Protein AF-A0A7X7Z8X5-F1 (afdb_monomer)

Structure (mmCIF, N/CA/C/O backbone):
data_AF-A0A7X7Z8X5-F1
#
_entry.id   AF-A0A7X7Z8X5-F1
#
loop_
_atom_site.group_PDB
_atom_site.id
_atom_site.type_symbol
_atom_site.label_atom_id
_atom_site.label_alt_id
_atom_site.label_comp_id
_atom_site.label_asym_id
_atom_site.label_entity_id
_atom_site.label_seq_id
_atom_site.pdbx_PDB_ins_code
_atom_site.Cartn_x
_atom_site.Cartn_y
_atom_site.Cartn_z
_atom_site.occupancy
_atom_site.B_iso_or_equiv
_atom_site.auth_seq_id
_atom_site.auth_comp_id
_atom_site.auth_asym_id
_atom_site.auth_atom_id
_atom_site.pdbx_PDB_model_num
ATOM 1 N N . MET A 1 1 ? -14.821 25.516 8.401 1.00 88.00 1 MET A N 1
ATOM 2 C CA . MET A 1 1 ? -15.281 24.640 7.297 1.00 88.00 1 MET A CA 1
ATOM 3 C C . MET A 1 1 ? -14.152 24.032 6.485 1.00 88.00 1 MET A C 1
ATOM 5 O O . MET A 1 1 ? -14.169 22.820 6.361 1.00 88.00 1 MET A O 1
ATOM 9 N N . LYS A 1 2 ? -13.159 24.797 6.000 1.00 90.56 2 LYS A N 1
ATOM 10 C CA . LYS A 1 2 ? -11.990 24.248 5.275 1.00 90.56 2 LYS A CA 1
ATOM 11 C C . LYS A 1 2 ? -11.358 23.026 5.961 1.00 90.56 2 LYS A C 1
ATOM 13 O O . LYS A 1 2 ? -11.246 21.984 5.333 1.00 90.56 2 LYS A O 1
ATOM 18 N N . GLU A 1 3 ? -11.022 23.127 7.247 1.00 90.56 3 GLU A N 1
ATOM 19 C CA . GLU A 1 3 ? -10.438 22.011 8.014 1.00 90.56 3 GLU A CA 1
ATOM 20 C C . GLU A 1 3 ? -11.372 20.800 8.107 1.00 90.56 3 GLU A C 1
ATOM 22 O O . GLU A 1 3 ? -10.944 19.680 7.871 1.00 90.56 3 GLU A O 1
ATOM 27 N N . LYS A 1 4 ? -12.672 21.012 8.352 1.00 90.06 4 LYS A N 1
ATOM 28 C CA . LYS A 1 4 ? -13.653 19.915 8.381 1.00 90.06 4 LYS A CA 1
ATOM 29 C C . LYS A 1 4 ? -13.766 19.204 7.027 1.00 90.06 4 LYS A C 1
ATOM 31 O O . LYS A 1 4 ? -13.842 17.981 6.981 1.00 90.06 4 LYS A O 1
ATOM 36 N N . ILE A 1 5 ? -13.751 19.957 5.926 1.00 89.19 5 ILE A N 1
ATOM 37 C CA . ILE A 1 5 ? -13.763 19.403 4.563 1.00 89.19 5 ILE A CA 1
ATOM 38 C C . ILE A 1 5 ? -12.469 18.632 4.295 1.00 89.19 5 ILE A C 1
ATOM 40 O O . ILE A 1 5 ? -12.515 17.540 3.740 1.00 89.19 5 ILE A O 1
ATOM 44 N N . PHE A 1 6 ? -11.324 19.167 4.721 1.00 92.25 6 PHE A N 1
ATOM 45 C CA . PHE A 1 6 ? -10.032 18.501 4.592 1.00 92.25 6 PHE A CA 1
ATOM 46 C C . PHE A 1 6 ? -9.987 17.169 5.349 1.00 92.25 6 PHE A C 1
ATOM 48 O O . PHE A 1 6 ? -9.604 16.160 4.766 1.00 92.25 6 PHE A O 1
ATOM 55 N N . GLU A 1 7 ? -10.450 17.139 6.600 1.00 91.00 7 GLU A N 1
ATOM 56 C CA . GLU A 1 7 ? -10.558 15.909 7.394 1.00 91.00 7 GLU A CA 1
ATOM 57 C C . GLU A 1 7 ? -11.531 14.905 6.760 1.00 91.00 7 GLU A C 1
ATOM 59 O O . GLU A 1 7 ? -11.244 13.712 6.700 1.00 91.00 7 GLU A O 1
ATOM 64 N N . THR A 1 8 ? -12.643 15.383 6.192 1.00 89.81 8 THR A N 1
ATOM 65 C CA . THR A 1 8 ? -13.606 14.530 5.473 1.00 89.81 8 THR A CA 1
ATOM 66 C C . THR A 1 8 ? -12.979 13.913 4.217 1.00 89.81 8 THR A C 1
ATOM 68 O O . THR A 1 8 ? -13.114 12.715 3.975 1.00 89.81 8 THR A O 1
ATOM 71 N N . LEU A 1 9 ? -12.228 14.700 3.440 1.00 89.38 9 LEU A N 1
ATOM 72 C CA . LEU A 1 9 ? -11.488 14.232 2.264 1.00 89.38 9 LEU A CA 1
ATOM 73 C C . LEU A 1 9 ? -10.345 13.272 2.637 1.00 89.38 9 LEU A C 1
ATOM 75 O O . LEU A 1 9 ? -10.099 12.307 1.916 1.00 89.38 9 LEU A O 1
ATOM 79 N N . LYS A 1 10 ? -9.663 13.505 3.767 1.00 88.75 10 LYS A N 1
ATOM 80 C CA . LYS A 1 10 ? -8.649 12.591 4.315 1.00 88.75 10 LYS A CA 1
ATOM 81 C C . LYS A 1 10 ? -9.259 11.272 4.769 1.00 88.75 10 LYS A C 1
ATOM 83 O O . LYS A 1 10 ? -8.700 10.225 4.462 1.00 88.75 10 LYS A O 1
ATOM 88 N N . GLY A 1 11 ? -10.395 11.315 5.460 1.00 86.88 11 GLY A N 1
ATOM 89 C CA . GLY A 1 11 ? -11.119 10.124 5.904 1.00 86.88 11 GLY A CA 1
ATOM 90 C C . GLY A 1 11 ? -11.674 9.298 4.743 1.00 86.88 11 GLY A C 1
ATOM 91 O O . GLY A 1 11 ? -11.708 8.075 4.823 1.00 86.88 11 GLY A O 1
ATOM 92 N N . ALA A 1 12 ? -12.045 9.953 3.639 1.00 85.19 12 ALA A N 1
ATOM 93 C CA . ALA A 1 12 ? -12.469 9.292 2.406 1.00 85.19 12 ALA A CA 1
ATOM 94 C C . ALA A 1 12 ? -11.299 8.722 1.577 1.00 85.19 12 ALA A C 1
ATOM 96 O O . ALA A 1 12 ? -11.529 7.967 0.632 1.00 85.19 12 ALA A O 1
ATOM 97 N N . ARG A 1 13 ? -10.044 9.069 1.902 1.00 82.62 13 ARG A N 1
ATOM 98 C CA . ARG A 1 13 ? -8.862 8.592 1.182 1.00 82.62 13 ARG A CA 1
ATOM 99 C C . ARG A 1 13 ? -8.498 7.171 1.614 1.00 82.62 13 ARG A C 1
ATOM 101 O O . ARG A 1 13 ? -8.138 6.929 2.762 1.00 82.62 13 ARG A O 1
ATOM 108 N N . GLU A 1 14 ? -8.479 6.246 0.659 1.00 78.38 14 GLU A N 1
ATOM 109 C CA . GLU A 1 14 ? -7.958 4.895 0.884 1.00 78.38 14 GLU A CA 1
ATOM 110 C C . GLU A 1 14 ? -6.449 4.904 1.193 1.00 78.38 14 GLU A C 1
ATOM 112 O O . GLU A 1 14 ? -5.701 5.734 0.670 1.00 78.38 14 GLU A O 1
ATOM 117 N N . GLN A 1 15 ? -5.976 3.951 2.006 1.00 73.50 15 GLN A N 1
ATOM 118 C CA . GLN A 1 15 ? -4.578 3.888 2.472 1.00 73.50 15 GLN A CA 1
ATOM 119 C C . GLN A 1 15 ? -3.537 3.821 1.337 1.00 73.50 15 GLN A C 1
ATOM 121 O O . GLN A 1 15 ? -2.410 4.266 1.527 1.00 73.50 15 GLN A O 1
ATOM 126 N N . ASN A 1 16 ? -3.926 3.332 0.153 1.00 66.38 16 ASN A N 1
ATOM 127 C CA . ASN A 1 16 ? -3.061 3.205 -1.028 1.00 66.38 16 ASN A CA 1
ATOM 128 C C . ASN A 1 16 ? -3.327 4.276 -2.102 1.00 66.38 16 ASN A C 1
ATOM 130 O O . ASN A 1 16 ? -2.937 4.122 -3.259 1.00 66.38 16 ASN A O 1
ATOM 134 N N . SER A 1 17 ? -4.028 5.354 -1.750 1.00 74.44 17 SER A N 1
ATOM 135 C CA . SER A 1 17 ? -4.339 6.431 -2.684 1.00 74.44 17 SER A CA 1
ATOM 136 C C . SER A 1 17 ? -3.096 7.221 -3.090 1.00 74.44 17 SER A C 1
ATOM 138 O O . SER A 1 17 ? -2.325 7.661 -2.241 1.00 74.44 17 SER A O 1
ATOM 140 N N . GLN A 1 18 ? -2.961 7.504 -4.386 1.00 75.38 18 GLN A N 1
ATOM 141 C CA . GLN A 1 18 ? -1.919 8.395 -4.912 1.00 75.38 18 GLN A CA 1
ATOM 142 C C . GLN A 1 18 ? -2.248 9.892 -4.754 1.00 75.38 18 GLN A C 1
ATOM 144 O O . GLN A 1 18 ? -1.491 10.757 -5.195 1.00 75.38 18 GLN A O 1
ATOM 149 N N . VAL A 1 19 ? -3.380 10.225 -4.124 1.00 82.31 19 VAL A N 1
ATOM 150 C CA . VAL A 1 19 ? -3.791 11.612 -3.881 1.00 82.31 19 VAL A CA 1
ATOM 151 C C . VAL A 1 19 ? -3.049 12.178 -2.666 1.00 82.31 19 VAL A C 1
ATOM 153 O O . VAL A 1 19 ? -3.242 11.738 -1.528 1.00 82.31 19 VAL A O 1
ATOM 156 N N . SER A 1 20 ? -2.213 13.189 -2.911 1.00 85.12 20 SER A N 1
ATOM 157 C CA . SER A 1 20 ? -1.398 13.840 -1.879 1.00 85.12 20 SER A CA 1
ATOM 158 C C . SER A 1 20 ? -2.217 14.733 -0.938 1.00 85.12 20 SER A C 1
ATOM 160 O O . SER A 1 20 ? -3.218 15.323 -1.347 1.00 85.12 20 SER A O 1
ATOM 162 N N . ASP A 1 21 ? -1.740 14.915 0.299 1.00 84.81 21 ASP A N 1
ATOM 163 C CA . ASP A 1 21 ? -2.335 15.845 1.276 1.00 84.81 21 ASP A CA 1
ATOM 164 C C . ASP A 1 21 ? -2.432 17.278 0.722 1.00 84.81 21 ASP A C 1
ATOM 166 O O . ASP A 1 21 ? -3.431 17.958 0.932 1.00 84.81 21 ASP A O 1
ATOM 170 N N . ARG A 1 22 ? -1.447 17.712 -0.073 1.00 86.19 22 ARG A N 1
ATOM 171 C CA . ARG A 1 22 ? -1.444 19.036 -0.716 1.00 86.19 22 ARG A CA 1
ATOM 172 C C . ARG A 1 22 ? -2.582 19.197 -1.728 1.00 86.19 22 ARG A C 1
ATOM 174 O O . ARG A 1 22 ? -3.174 20.269 -1.840 1.00 86.19 22 ARG A O 1
ATOM 181 N N . THR A 1 23 ? -2.897 18.137 -2.469 1.00 84.06 23 THR A N 1
ATOM 182 C CA . THR A 1 23 ? -4.030 18.120 -3.405 1.00 84.06 23 THR A CA 1
ATOM 183 C C . THR A 1 23 ? -5.354 18.212 -2.645 1.00 84.06 23 THR A C 1
ATOM 185 O O . THR A 1 23 ? -6.241 18.964 -3.048 1.00 84.06 23 THR A O 1
ATOM 188 N N . LEU A 1 24 ? -5.468 17.507 -1.514 1.00 87.44 24 LEU A N 1
ATOM 189 C CA . LEU A 1 24 ? -6.642 17.567 -0.639 1.00 87.44 24 LEU A CA 1
ATOM 190 C C . LEU A 1 24 ? -6.820 18.944 0.008 1.00 87.44 24 LEU A C 1
ATOM 192 O O . LEU A 1 24 ? -7.945 19.425 0.094 1.00 87.44 24 LEU A O 1
ATOM 196 N N . GLU A 1 25 ? -5.735 19.603 0.417 1.00 86.81 25 GLU A N 1
ATOM 197 C CA . GLU A 1 25 ? -5.771 20.976 0.939 1.00 86.81 25 GLU A CA 1
ATOM 198 C C . GLU A 1 25 ? -6.307 21.968 -0.097 1.00 86.81 25 GLU A C 1
ATOM 200 O O . GLU A 1 25 ? -7.160 22.797 0.227 1.00 86.81 25 GLU A O 1
ATOM 205 N N . GLY A 1 26 ? -5.850 21.856 -1.349 1.00 85.81 26 GLY A N 1
ATOM 206 C CA . GLY A 1 26 ? -6.339 22.688 -2.450 1.00 85.81 26 GLY A CA 1
ATOM 207 C C . GLY A 1 26 ? -7.830 22.481 -2.725 1.00 85.81 26 GLY A C 1
ATOM 208 O O . GLY A 1 26 ? -8.567 23.450 -2.915 1.00 85.81 26 GLY A O 1
ATOM 209 N N . LEU A 1 27 ? -8.298 21.231 -2.675 1.00 87.00 27 LEU A N 1
ATOM 210 C CA . LEU A 1 27 ? -9.719 20.899 -2.819 1.00 87.00 27 LEU A CA 1
ATOM 211 C C . LEU A 1 27 ? -10.539 21.408 -1.639 1.00 87.00 27 LEU A C 1
ATOM 213 O O . LEU A 1 27 ? -11.580 22.023 -1.843 1.00 87.00 27 LEU A O 1
ATOM 217 N N . ALA A 1 28 ? -10.063 21.209 -0.412 1.00 88.88 28 ALA A N 1
ATOM 218 C CA . ALA A 1 28 ? -10.724 21.713 0.783 1.00 88.88 28 ALA A CA 1
ATOM 219 C C . ALA A 1 28 ? -10.865 23.238 0.747 1.00 88.88 28 ALA A C 1
ATOM 221 O O . ALA A 1 28 ? -11.894 23.773 1.153 1.00 88.88 28 ALA A O 1
ATOM 222 N N . GLU A 1 29 ? -9.874 23.953 0.214 1.00 90.62 29 GLU A N 1
ATOM 223 C CA . GLU A 1 29 ? -9.951 25.399 0.028 1.00 90.62 29 GLU A CA 1
ATOM 224 C C . GLU A 1 29 ? -10.991 25.808 -1.022 1.00 90.62 29 GLU A C 1
ATOM 226 O O . GLU A 1 29 ? -11.783 26.721 -0.777 1.00 90.62 29 GLU A O 1
ATOM 231 N N . GLN A 1 30 ? -11.054 25.110 -2.157 1.00 88.38 30 GLN A N 1
ATOM 232 C CA . GLN A 1 30 ? -12.077 25.354 -3.178 1.00 88.38 30 GLN A CA 1
ATOM 233 C C . GLN A 1 30 ? -13.487 25.046 -2.665 1.00 88.38 30 GLN A C 1
ATOM 235 O O . GLN A 1 30 ? -14.380 25.888 -2.769 1.00 88.38 30 GLN A O 1
ATOM 240 N N . TYR A 1 31 ? -13.678 23.884 -2.044 1.00 88.19 31 TYR A N 1
ATOM 241 C CA . TYR A 1 31 ? -14.969 23.467 -1.509 1.00 88.19 31 TYR A CA 1
ATOM 242 C C . TYR A 1 31 ? -15.387 24.276 -0.287 1.00 88.19 31 TYR A C 1
ATOM 244 O O . TYR A 1 31 ? -16.580 24.456 -0.084 1.00 88.19 31 TYR A O 1
ATOM 252 N N . SER A 1 32 ? -14.459 24.858 0.478 1.00 89.88 32 SER A N 1
ATOM 253 C CA . SER A 1 32 ? -14.813 25.737 1.604 1.00 89.88 32 SER A CA 1
ATOM 254 C C . SER A 1 32 ? -15.561 27.009 1.194 1.00 89.88 32 SER A C 1
ATOM 256 O O . SER A 1 32 ? -16.206 27.630 2.034 1.00 89.88 32 SER A O 1
ATOM 258 N N . LYS A 1 33 ? -15.506 27.380 -0.092 1.00 89.12 33 LYS A N 1
ATOM 259 C CA . LYS A 1 33 ? -16.279 28.492 -0.665 1.00 89.12 33 LYS A CA 1
ATOM 260 C C . LYS A 1 33 ? -17.705 28.087 -1.053 1.00 89.12 33 LYS A C 1
ATOM 262 O O . LYS A 1 33 ? -18.546 28.958 -1.235 1.00 89.12 33 LYS A O 1
ATOM 267 N N . LEU A 1 34 ? -17.958 26.785 -1.201 1.00 86.44 34 LEU A N 1
ATOM 268 C CA . LEU A 1 34 ? -19.224 26.210 -1.666 1.00 86.44 34 LEU A CA 1
ATOM 269 C C . LEU A 1 34 ? -19.998 25.522 -0.532 1.00 86.44 34 LEU A C 1
ATOM 271 O O . LEU A 1 34 ? -21.221 25.592 -0.490 1.00 86.44 34 LEU A O 1
ATOM 275 N N . ILE A 1 35 ? -19.279 24.882 0.391 1.00 88.75 35 ILE A N 1
ATOM 276 C CA . ILE A 1 35 ? -19.801 24.165 1.552 1.00 88.75 35 ILE A CA 1
ATOM 277 C C . ILE A 1 35 ? -19.582 25.043 2.780 1.00 88.75 35 ILE A C 1
ATOM 279 O O . ILE A 1 35 ? -18.466 25.161 3.298 1.00 88.75 35 ILE A O 1
ATOM 283 N N . THR A 1 36 ? -20.659 25.663 3.248 1.00 87.94 36 THR A N 1
ATOM 284 C CA . THR A 1 36 ? -20.626 26.597 4.381 1.00 87.94 36 THR A CA 1
ATOM 285 C C . THR A 1 36 ? -21.286 26.028 5.632 1.00 87.94 36 THR A C 1
ATOM 287 O O . THR A 1 36 ? -21.014 26.524 6.726 1.00 87.94 36 THR A O 1
ATOM 290 N N . THR A 1 37 ? -22.079 24.959 5.501 1.00 90.12 37 THR A N 1
ATOM 291 C CA . THR A 1 37 ? -22.761 24.290 6.617 1.00 90.12 37 THR A CA 1
ATOM 292 C C . THR A 1 37 ? -22.337 22.828 6.774 1.00 90.12 37 THR A C 1
ATOM 294 O O . THR A 1 37 ? -21.894 22.178 5.826 1.00 90.12 37 THR A O 1
ATOM 297 N N . ASP A 1 38 ? -22.495 22.293 7.988 1.00 85.75 38 ASP A N 1
ATOM 298 C CA . ASP A 1 38 ? -22.204 20.883 8.282 1.00 85.75 38 ASP A CA 1
ATOM 299 C C . ASP A 1 38 ? -23.194 19.929 7.579 1.00 85.75 38 ASP A C 1
ATOM 301 O O . ASP A 1 38 ? -22.834 18.810 7.230 1.00 85.75 38 ASP A O 1
ATOM 305 N N . GLU A 1 39 ? -24.418 20.381 7.295 1.00 87.06 39 GLU A N 1
ATOM 306 C CA . GLU A 1 39 ? -25.431 19.606 6.564 1.00 87.06 39 GLU A CA 1
ATOM 307 C C . GLU A 1 39 ? -25.069 19.443 5.076 1.00 87.06 39 GLU A C 1
ATOM 309 O O . GLU A 1 39 ? -25.206 18.3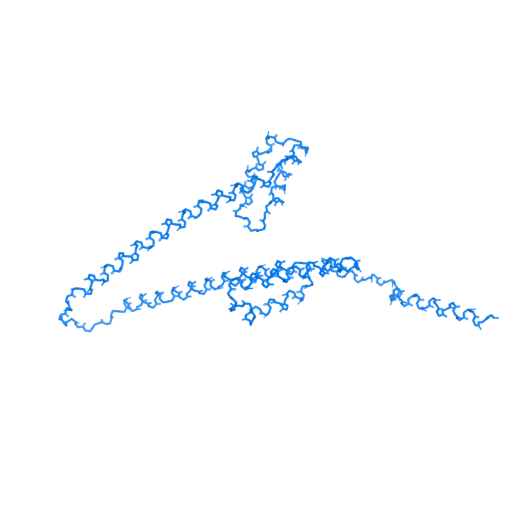63 4.505 1.00 87.06 39 GLU A O 1
ATOM 314 N N . GLN A 1 40 ? -24.510 20.488 4.454 1.00 86.56 40 GLN A N 1
ATOM 315 C CA . GLN A 1 40 ? -23.939 20.399 3.106 1.00 86.56 40 GLN A CA 1
ATOM 316 C C . GLN A 1 40 ? -22.704 19.494 3.070 1.00 86.56 40 GLN A C 1
ATOM 318 O O . GLN A 1 40 ? -22.511 18.769 2.099 1.00 86.56 40 GLN A O 1
ATOM 323 N N . LEU A 1 41 ? -21.887 19.515 4.129 1.00 86.62 41 LEU A N 1
ATOM 324 C CA . LEU A 1 41 ? -20.734 18.627 4.261 1.00 86.62 41 LEU A CA 1
ATOM 325 C C . LEU A 1 41 ? -21.158 17.160 4.434 1.00 86.62 41 LEU A C 1
ATOM 327 O O . LEU A 1 41 ? -20.520 16.280 3.871 1.00 86.62 41 LEU A O 1
ATOM 331 N N . GLY A 1 42 ? -22.249 16.891 5.155 1.00 81.19 42 GLY A N 1
ATOM 332 C CA . GLY A 1 42 ? -22.802 15.540 5.300 1.00 81.19 42 GLY A CA 1
ATOM 333 C C . GLY A 1 42 ? -23.341 14.952 3.991 1.00 81.19 42 GLY A C 1
ATOM 334 O O . GLY A 1 42 ? -23.282 13.743 3.796 1.00 81.19 42 GLY A O 1
ATOM 335 N N . ASN A 1 43 ? -23.809 15.809 3.077 1.00 86.06 43 ASN A N 1
ATOM 336 C CA . ASN A 1 43 ? -24.271 15.426 1.738 1.00 86.06 43 ASN A CA 1
ATOM 337 C C . ASN A 1 43 ? -23.163 15.471 0.670 1.00 86.06 43 ASN A C 1
ATOM 339 O O . ASN A 1 43 ? -23.418 15.185 -0.501 1.00 86.06 43 ASN A O 1
ATOM 343 N N . PHE A 1 44 ? -21.947 15.871 1.041 1.00 87.81 44 PHE A N 1
ATOM 344 C CA . PHE A 1 44 ? -20.830 15.972 0.116 1.00 87.81 44 PHE A CA 1
ATOM 345 C C . PHE A 1 44 ? -20.228 14.590 -0.143 1.00 87.81 44 PHE A C 1
ATOM 347 O O . PHE A 1 44 ? -19.697 13.947 0.763 1.00 87.81 44 PHE A O 1
ATOM 354 N N . ASP A 1 45 ? -20.263 14.150 -1.402 1.00 88.38 45 ASP A N 1
ATOM 355 C CA . ASP A 1 45 ? -19.652 12.890 -1.827 1.00 88.38 45 ASP A CA 1
ATOM 356 C C . ASP A 1 45 ? -18.124 13.017 -1.949 1.00 88.38 45 ASP A C 1
ATOM 358 O O . ASP A 1 45 ? -17.542 13.102 -3.033 1.00 88.38 45 ASP A O 1
ATOM 362 N N . ALA A 1 46 ? -17.456 13.038 -0.796 1.00 84.94 46 ALA A N 1
ATOM 363 C CA . ALA A 1 46 ? -16.001 13.069 -0.719 1.00 84.94 46 ALA A CA 1
ATOM 364 C C . ALA A 1 46 ? -15.362 11.839 -1.383 1.00 84.94 46 ALA A C 1
ATOM 366 O O . ALA A 1 46 ? -14.276 11.950 -1.950 1.00 84.94 46 ALA A O 1
ATOM 367 N N . LYS A 1 47 ? -16.031 10.680 -1.354 1.00 85.75 47 LYS A N 1
ATOM 368 C CA . LYS A 1 47 ? -15.491 9.436 -1.906 1.00 85.75 47 LYS A CA 1
ATOM 369 C C . LYS A 1 47 ? -15.460 9.473 -3.434 1.00 85.75 47 LYS A C 1
ATOM 371 O O . LYS A 1 47 ? -14.398 9.254 -4.014 1.00 85.75 47 LYS A O 1
ATOM 376 N N . GLY A 1 48 ? -16.564 9.849 -4.079 1.00 84.75 48 GLY A N 1
ATOM 377 C CA . GLY A 1 48 ? -16.631 9.973 -5.537 1.00 84.75 48 GLY A CA 1
ATOM 378 C C . GLY A 1 48 ? -15.664 11.021 -6.102 1.00 84.75 48 GLY A C 1
ATOM 379 O O . GLY A 1 48 ? -15.101 10.840 -7.185 1.00 84.75 48 GLY A O 1
ATOM 380 N N . VAL A 1 49 ? -15.396 12.101 -5.357 1.00 85.00 49 VAL A N 1
ATOM 381 C CA . VAL A 1 49 ? -14.378 13.099 -5.736 1.00 85.00 49 VAL A CA 1
ATOM 382 C C . VAL A 1 49 ? -12.970 12.490 -5.723 1.00 85.00 49 VAL A C 1
ATOM 384 O O . VAL A 1 49 ? -12.204 12.702 -6.666 1.00 85.00 49 VAL A O 1
ATOM 387 N N . ILE A 1 50 ? -12.629 11.714 -4.690 1.00 85.56 50 ILE A N 1
ATOM 388 C CA . ILE A 1 50 ? -11.319 11.056 -4.574 1.00 85.56 50 ILE A CA 1
ATOM 389 C C . ILE A 1 50 ? -11.141 9.955 -5.623 1.00 85.56 50 ILE A C 1
ATOM 391 O O . ILE A 1 50 ? -10.081 9.895 -6.246 1.00 85.56 50 ILE A O 1
ATOM 395 N N . GLU A 1 51 ? -12.165 9.134 -5.867 1.00 84.19 51 GLU A N 1
ATOM 396 C CA . GLU A 1 51 ? -12.135 8.067 -6.878 1.00 84.19 51 GLU A CA 1
ATOM 397 C C . GLU A 1 51 ? -11.886 8.635 -8.289 1.00 84.19 51 GLU A C 1
ATOM 399 O O . GLU A 1 51 ? -11.033 8.135 -9.025 1.00 84.19 51 GLU A O 1
ATOM 404 N N . ASN A 1 52 ? -12.541 9.745 -8.649 1.00 82.75 52 ASN A N 1
ATOM 405 C CA . ASN A 1 52 ? -12.299 10.423 -9.929 1.00 82.75 52 ASN A CA 1
ATOM 406 C C . ASN A 1 52 ? -10.870 10.975 -10.048 1.00 82.75 52 ASN A C 1
ATOM 408 O O . ASN A 1 52 ? -10.234 10.870 -11.101 1.00 82.75 52 ASN A O 1
ATOM 412 N N . LEU A 1 53 ? -10.340 11.558 -8.970 1.00 81.75 53 LEU A N 1
ATOM 413 C CA . LEU A 1 53 ? -8.962 12.052 -8.931 1.00 81.75 53 LEU A CA 1
ATOM 414 C C . LEU A 1 53 ? -7.945 10.924 -9.090 1.00 81.75 53 LEU A C 1
ATOM 416 O O . LEU A 1 53 ? -7.012 11.055 -9.880 1.00 81.75 53 LEU A O 1
ATOM 420 N N . GLN A 1 54 ? -8.143 9.810 -8.388 1.00 78.94 54 GLN A N 1
ATOM 421 C CA . GLN A 1 54 ? -7.312 8.620 -8.542 1.00 78.94 54 GLN A CA 1
ATOM 422 C C . GLN A 1 54 ? -7.369 8.073 -9.969 1.00 78.94 54 GLN A C 1
ATOM 424 O O . GLN A 1 54 ? -6.323 7.765 -10.536 1.00 78.94 54 GLN A O 1
ATOM 429 N N . GLY A 1 55 ? -8.559 7.989 -10.570 1.00 76.00 55 GLY A N 1
ATOM 430 C CA . GLY A 1 55 ? -8.728 7.545 -11.954 1.00 76.00 55 GLY A CA 1
ATOM 431 C C . GLY A 1 55 ? -7.913 8.385 -12.941 1.00 76.00 55 GLY A C 1
ATOM 432 O O . GLY A 1 55 ? -7.186 7.834 -13.769 1.00 76.00 55 GLY A O 1
ATOM 433 N N . ASN A 1 56 ? -7.954 9.712 -12.797 1.00 77.94 56 ASN A N 1
ATOM 434 C CA . ASN A 1 56 ? -7.189 10.631 -13.641 1.00 77.94 56 ASN A CA 1
ATOM 435 C C . ASN A 1 56 ? -5.675 10.515 -13.428 1.00 77.94 56 ASN A C 1
ATOM 437 O O . ASN A 1 56 ? -4.922 10.473 -14.402 1.00 77.94 56 ASN A O 1
ATOM 441 N N . ILE A 1 57 ? -5.220 10.430 -12.175 1.00 75.06 57 ILE A N 1
ATOM 442 C CA . ILE A 1 57 ? -3.795 10.260 -11.855 1.00 75.06 57 ILE A CA 1
ATOM 443 C C . ILE A 1 57 ? -3.277 8.942 -12.443 1.00 75.06 57 ILE A C 1
ATOM 445 O O . ILE A 1 57 ? -2.266 8.933 -13.144 1.00 75.06 57 ILE A O 1
ATOM 449 N N . ASN A 1 58 ? -4.012 7.846 -12.241 1.00 74.00 58 ASN A N 1
ATOM 450 C CA . ASN A 1 58 ? -3.658 6.534 -12.774 1.00 74.00 58 ASN A CA 1
ATOM 451 C C . ASN A 1 58 ? -3.624 6.528 -14.307 1.00 74.00 58 ASN A C 1
ATOM 453 O O . ASN A 1 58 ? -2.731 5.922 -14.898 1.00 74.00 58 ASN A O 1
ATOM 457 N N . PHE A 1 59 ? -4.564 7.213 -14.962 1.00 75.50 59 PHE A N 1
ATOM 458 C CA . PHE A 1 59 ? -4.579 7.340 -16.417 1.00 75.50 59 PHE A CA 1
ATOM 459 C C . PHE A 1 59 ? -3.336 8.069 -16.946 1.00 75.50 59 PHE A C 1
ATOM 461 O O . PHE A 1 59 ? -2.696 7.592 -17.889 1.00 75.50 59 PHE A O 1
ATOM 468 N N . VAL A 1 60 ? -2.966 9.197 -16.331 1.00 74.38 60 VAL A N 1
ATOM 469 C CA . VAL A 1 60 ? -1.780 9.971 -16.731 1.00 74.38 60 VAL A CA 1
ATOM 470 C C . VAL A 1 60 ? -0.510 9.158 -16.507 1.00 74.38 60 VAL A C 1
ATOM 472 O O . VAL A 1 60 ? 0.277 9.007 -17.439 1.00 74.38 60 VAL A O 1
ATOM 475 N N . LEU A 1 61 ? -0.346 8.564 -15.324 1.00 69.19 61 LEU A N 1
ATOM 476 C CA . LEU A 1 61 ? 0.834 7.760 -15.005 1.00 69.19 61 LEU A CA 1
ATOM 477 C C . LEU A 1 61 ? 0.975 6.547 -15.917 1.00 69.19 61 LEU A C 1
ATOM 479 O O . LEU A 1 61 ? 2.076 6.260 -16.376 1.00 69.19 61 LEU A O 1
ATOM 483 N N . LYS A 1 62 ? -0.130 5.863 -16.233 1.00 73.69 62 LYS A N 1
ATOM 484 C CA . LYS A 1 62 ? -0.113 4.753 -17.190 1.00 73.69 62 LYS A CA 1
ATOM 485 C C . LYS A 1 62 ? 0.320 5.226 -18.576 1.00 73.69 62 LYS A C 1
ATOM 487 O O . LYS A 1 62 ? 1.183 4.616 -19.189 1.00 73.69 62 LYS A O 1
ATOM 492 N N . THR A 1 63 ? -0.215 6.355 -19.035 1.00 77.19 63 THR A N 1
ATOM 493 C CA . THR A 1 63 ? 0.143 6.929 -20.339 1.00 77.19 63 THR A CA 1
ATOM 494 C C . THR A 1 63 ? 1.615 7.345 -20.401 1.00 77.19 63 THR A C 1
ATOM 496 O O . THR A 1 63 ? 2.274 7.169 -21.426 1.00 77.19 63 THR A O 1
ATOM 499 N N . GLU A 1 64 ? 2.151 7.920 -19.326 1.00 71.62 64 GLU A N 1
ATOM 500 C CA . GLU A 1 64 ? 3.565 8.292 -19.243 1.00 71.62 64 GLU A CA 1
ATOM 501 C C . GLU A 1 64 ? 4.477 7.069 -19.154 1.00 71.62 64 GLU A C 1
ATOM 503 O O . GLU A 1 64 ? 5.496 7.033 -19.846 1.00 71.62 64 GLU A O 1
ATOM 508 N N . ALA A 1 65 ? 4.087 6.047 -18.390 1.00 70.69 65 ALA A N 1
ATOM 509 C CA . ALA A 1 65 ? 4.794 4.774 -18.321 1.00 70.69 65 ALA A CA 1
ATOM 510 C C . ALA A 1 65 ? 4.842 4.083 -19.693 1.00 70.69 65 ALA A C 1
ATOM 512 O O . ALA A 1 65 ? 5.921 3.698 -20.141 1.00 70.69 65 ALA A O 1
ATOM 513 N N . ASP A 1 66 ? 3.712 4.025 -20.406 1.00 74.88 66 ASP A N 1
ATOM 514 C CA . ASP A 1 66 ? 3.625 3.447 -21.752 1.00 74.88 66 ASP A CA 1
ATOM 515 C C . ASP A 1 66 ? 4.537 4.199 -22.740 1.00 74.88 66 ASP A C 1
ATOM 517 O O . ASP A 1 66 ? 5.254 3.588 -23.537 1.00 74.88 66 ASP A O 1
ATOM 521 N N . LYS A 1 67 ? 4.585 5.538 -22.658 1.00 81.19 67 LYS A N 1
ATOM 522 C CA . LYS A 1 67 ? 5.500 6.362 -23.470 1.00 81.19 67 LYS A CA 1
ATOM 523 C C . LYS A 1 67 ? 6.967 6.113 -23.131 1.00 81.19 67 LYS A C 1
ATOM 525 O O . LYS A 1 67 ? 7.799 6.071 -24.037 1.00 81.19 67 LYS A O 1
ATOM 530 N N . LEU A 1 68 ? 7.299 5.984 -21.849 1.00 75.38 68 LEU A N 1
ATOM 531 C CA . LEU A 1 68 ? 8.667 5.729 -21.403 1.00 75.38 68 LEU A CA 1
ATOM 532 C C . LEU A 1 68 ? 9.137 4.344 -21.864 1.00 75.38 68 LEU A C 1
ATOM 534 O O . LEU A 1 68 ? 10.241 4.204 -22.386 1.00 75.38 68 LEU A O 1
ATOM 538 N N . GLN A 1 69 ? 8.266 3.341 -21.753 1.00 73.81 69 GLN A N 1
ATOM 539 C CA . GLN A 1 69 ? 8.532 1.979 -22.202 1.00 73.81 69 GLN A CA 1
ATOM 540 C C . GLN A 1 69 ? 8.683 1.900 -23.727 1.00 73.81 69 GLN A C 1
ATOM 542 O O . GLN A 1 69 ? 9.573 1.208 -24.222 1.00 73.81 69 GLN A O 1
ATOM 547 N N . ALA A 1 70 ? 7.875 2.650 -24.482 1.00 79.81 70 ALA A N 1
ATOM 548 C CA . ALA A 1 70 ? 8.028 2.762 -25.930 1.00 79.81 70 ALA A CA 1
ATOM 549 C C . ALA A 1 70 ? 9.391 3.359 -26.320 1.00 79.81 70 ALA A C 1
ATOM 551 O O . ALA A 1 70 ? 10.084 2.783 -27.157 1.00 79.81 70 ALA A O 1
ATOM 552 N N . LYS A 1 71 ? 9.819 4.450 -25.666 1.00 80.94 71 LYS A N 1
ATOM 553 C CA . LYS A 1 71 ? 11.145 5.054 -25.892 1.00 80.94 71 LYS A CA 1
ATOM 554 C C . LYS A 1 71 ? 12.285 4.093 -25.562 1.00 80.94 71 LYS A C 1
ATOM 556 O O . LYS A 1 71 ? 13.205 3.947 -26.359 1.00 80.94 71 LYS A O 1
ATOM 561 N N . HIS A 1 72 ? 12.194 3.397 -24.432 1.00 77.12 72 HIS A N 1
ATOM 562 C CA . HIS A 1 72 ? 13.197 2.414 -24.028 1.00 77.12 72 HIS A CA 1
ATOM 563 C C . HIS A 1 72 ? 13.311 1.260 -25.039 1.00 77.12 72 HIS A C 1
ATOM 565 O O . HIS A 1 72 ? 14.408 0.849 -25.409 1.00 77.12 72 HIS A O 1
ATOM 571 N N . ASN A 1 73 ? 12.181 0.768 -25.554 1.00 78.75 73 ASN A N 1
ATOM 572 C CA . ASN A 1 73 ? 12.176 -0.275 -26.580 1.00 78.75 73 ASN A CA 1
ATOM 573 C C . ASN A 1 73 ? 12.753 0.211 -27.920 1.00 78.75 73 ASN A C 1
ATOM 575 O O . ASN A 1 73 ? 13.389 -0.569 -28.628 1.00 78.75 73 ASN A O 1
ATOM 579 N N . GLU A 1 74 ? 12.548 1.479 -28.287 1.00 82.88 74 GLU A N 1
ATOM 580 C CA . GLU A 1 74 ? 13.190 2.073 -29.465 1.00 82.88 74 GLU A CA 1
ATOM 581 C C . GLU A 1 74 ? 14.707 2.223 -29.290 1.00 82.88 74 GLU A C 1
ATOM 583 O O . GLU A 1 74 ? 15.455 1.937 -30.225 1.00 82.88 74 GLU A O 1
ATOM 588 N N . GLU A 1 75 ? 15.177 2.628 -28.110 1.00 80.94 75 GLU A N 1
ATOM 589 C CA . GLU A 1 75 ? 16.610 2.718 -27.801 1.00 80.94 75 GLU A CA 1
ATOM 590 C C . GLU A 1 75 ? 17.284 1.342 -27.814 1.00 80.94 75 GLU A C 1
ATOM 592 O O . GLU A 1 75 ? 18.344 1.193 -28.423 1.00 80.94 75 GLU A O 1
ATOM 597 N N . LEU A 1 76 ? 16.638 0.316 -27.249 1.00 76.56 76 LEU A N 1
ATOM 598 C CA . LEU A 1 76 ? 17.124 -1.064 -27.324 1.00 76.56 76 LEU A CA 1
ATOM 599 C C . LEU A 1 76 ? 17.234 -1.557 -28.770 1.00 76.56 76 LEU A C 1
ATOM 601 O O . LEU A 1 76 ? 18.253 -2.138 -29.137 1.00 76.56 76 LEU A O 1
ATOM 605 N N . LYS A 1 77 ? 16.232 -1.281 -29.615 1.00 80.69 77 LYS A N 1
ATOM 606 C CA . LYS A 1 77 ? 16.285 -1.651 -31.039 1.00 80.69 77 LYS A CA 1
ATOM 607 C C . LYS A 1 77 ? 17.416 -0.944 -31.781 1.00 80.69 77 LYS A C 1
ATOM 609 O O . LYS A 1 77 ? 18.100 -1.579 -32.579 1.00 80.69 77 LYS A O 1
ATOM 614 N N . LYS A 1 78 ? 17.648 0.344 -31.507 1.00 83.56 78 LYS A N 1
ATOM 615 C CA . LYS A 1 78 ? 18.775 1.087 -32.097 1.00 83.56 78 LYS A CA 1
ATOM 616 C C . LYS A 1 78 ? 20.120 0.501 -31.669 1.00 83.56 78 LYS A C 1
ATOM 618 O O . LYS A 1 78 ? 20.976 0.292 -32.523 1.00 83.56 78 LYS A O 1
ATOM 623 N N . LEU A 1 79 ? 20.277 0.170 -30.388 1.00 77.56 79 LEU A N 1
ATOM 624 C CA . LEU A 1 79 ? 21.473 -0.495 -29.860 1.00 77.56 79 LEU A CA 1
ATOM 625 C C . LEU A 1 79 ? 21.691 -1.882 -30.481 1.00 77.56 79 LEU A C 1
ATOM 627 O O . LEU A 1 79 ? 22.820 -2.237 -30.819 1.00 77.56 79 LEU 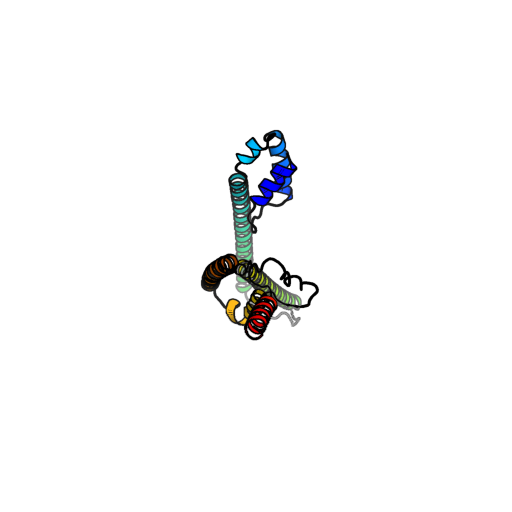A O 1
ATOM 631 N N . GLU A 1 80 ? 20.630 -2.667 -30.673 1.00 77.56 80 GLU A N 1
ATOM 632 C CA . GLU A 1 80 ? 20.710 -3.966 -31.350 1.00 77.56 80 GLU A CA 1
ATOM 633 C C . GLU A 1 80 ? 21.075 -3.832 -32.834 1.00 77.56 80 GLU A C 1
ATOM 635 O O . GLU A 1 80 ? 21.905 -4.598 -33.332 1.00 77.56 80 GLU A O 1
ATOM 640 N N . GLU A 1 81 ? 20.521 -2.847 -33.544 1.00 76.12 81 GLU A N 1
ATOM 641 C CA . GLU A 1 81 ? 20.867 -2.562 -34.940 1.00 76.12 81 GLU A CA 1
ATOM 642 C C . GLU A 1 81 ? 22.304 -2.050 -35.098 1.00 76.12 81 GLU A C 1
ATOM 644 O O . GLU A 1 81 ? 23.009 -2.474 -36.018 1.00 76.12 81 GLU A O 1
ATOM 649 N N . GLU A 1 82 ? 22.775 -1.181 -34.201 1.00 76.06 82 GLU A N 1
ATOM 650 C CA . GLU A 1 82 ? 24.175 -0.746 -34.161 1.00 76.06 82 GLU A CA 1
ATOM 651 C C . GLU A 1 82 ? 25.113 -1.920 -33.881 1.00 76.06 82 GLU A C 1
ATOM 653 O O . GLU A 1 82 ? 26.115 -2.097 -34.580 1.00 76.06 82 GLU A O 1
ATOM 658 N N . ARG A 1 83 ? 24.752 -2.789 -32.930 1.00 72.56 83 ARG A N 1
ATOM 659 C CA . ARG A 1 83 ? 25.507 -4.008 -32.629 1.00 72.56 83 ARG A CA 1
ATOM 660 C C . ARG A 1 83 ? 25.552 -4.957 -33.828 1.00 72.56 83 ARG A C 1
ATOM 662 O O . ARG A 1 83 ? 26.602 -5.536 -34.104 1.00 72.56 83 ARG A O 1
ATOM 669 N N . LYS A 1 84 ? 24.451 -5.099 -34.569 1.00 71.94 84 LYS A N 1
ATOM 670 C CA . LYS A 1 84 ? 24.385 -5.936 -35.775 1.00 71.94 84 LYS A CA 1
ATOM 671 C C . LYS A 1 84 ? 25.230 -5.363 -36.919 1.00 71.94 84 LYS A C 1
ATOM 673 O O . LYS A 1 84 ? 25.974 -6.109 -37.546 1.00 71.94 84 LYS A O 1
ATOM 678 N N . LYS A 1 85 ? 25.214 -4.041 -37.125 1.00 67.88 85 LYS A N 1
ATOM 679 C CA . LYS A 1 85 ? 26.090 -3.356 -38.098 1.00 67.88 85 LYS A CA 1
ATOM 680 C C . LYS A 1 85 ? 27.576 -3.466 -37.740 1.00 67.88 85 LYS A C 1
ATOM 682 O O . LYS A 1 85 ? 28.410 -3.555 -38.638 1.00 67.88 85 LYS A O 1
ATOM 687 N N . LEU A 1 86 ? 27.913 -3.483 -36.449 1.00 61.34 86 LEU A N 1
ATOM 688 C CA . LEU A 1 86 ? 29.270 -3.757 -35.959 1.00 61.34 86 LEU A CA 1
ATOM 689 C C . LEU A 1 86 ? 29.705 -5.210 -36.211 1.00 61.34 86 LEU A C 1
ATOM 691 O O . LEU A 1 86 ? 30.872 -5.437 -36.507 1.00 61.34 86 LEU A O 1
ATOM 695 N N . LEU A 1 87 ? 28.779 -6.172 -36.141 1.00 58.97 87 LEU A N 1
ATOM 696 C CA . LEU A 1 87 ? 29.026 -7.593 -36.432 1.00 58.97 87 LEU A CA 1
ATOM 697 C C . LEU A 1 87 ? 29.102 -7.914 -37.940 1.00 58.97 87 LEU A C 1
ATOM 699 O O . LEU A 1 87 ? 29.754 -8.884 -38.314 1.00 58.97 87 LEU A O 1
ATOM 703 N N . GLU A 1 88 ? 28.462 -7.119 -38.805 1.00 60.22 88 GLU A N 1
ATOM 704 C CA . GLU A 1 88 ? 28.493 -7.284 -40.274 1.00 60.22 88 GLU A CA 1
ATOM 705 C C . GLU A 1 88 ? 29.706 -6.614 -40.951 1.00 60.22 88 GLU A C 1
ATOM 707 O O . GLU A 1 88 ? 30.031 -6.922 -42.102 1.00 60.22 88 GLU A O 1
ATOM 712 N N . ARG A 1 89 ? 30.433 -5.730 -40.253 1.00 53.38 89 ARG A N 1
ATOM 713 C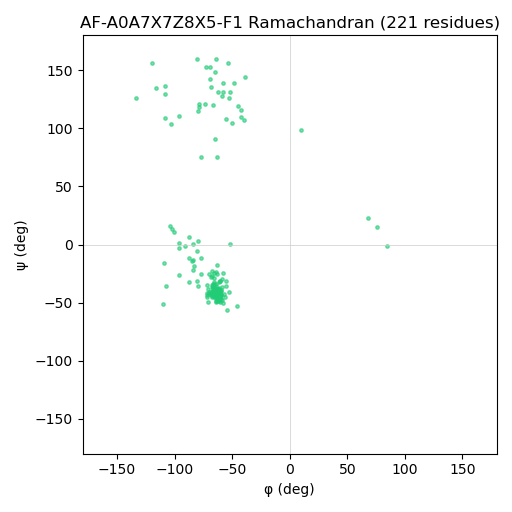 CA . ARG A 1 89 ? 31.751 -5.270 -40.711 1.00 53.38 89 ARG A CA 1
ATOM 714 C C . ARG A 1 89 ? 32.761 -6.401 -40.490 1.00 53.38 89 ARG A C 1
ATOM 716 O O . ARG A 1 89 ? 32.938 -6.854 -39.364 1.00 53.38 89 ARG A O 1
ATOM 723 N N . LYS A 1 90 ? 33.407 -6.864 -41.573 1.00 49.25 90 LYS A N 1
ATOM 724 C CA . LYS A 1 90 ? 34.524 -7.836 -41.550 1.00 49.25 90 LYS A CA 1
ATOM 725 C C . LYS A 1 90 ? 35.472 -7.556 -40.369 1.00 49.25 90 LYS A C 1
ATOM 727 O O . LYS A 1 90 ? 35.722 -6.381 -40.092 1.00 49.25 90 LYS A O 1
ATOM 732 N N . PRO A 1 91 ? 36.045 -8.595 -39.730 1.00 49.34 91 PRO A N 1
ATOM 733 C CA . PRO A 1 91 ? 36.991 -8.384 -38.644 1.00 49.34 91 PRO A CA 1
ATOM 734 C C . PRO A 1 91 ? 38.156 -7.540 -39.179 1.00 49.34 91 PRO A C 1
ATOM 736 O O . PRO A 1 91 ? 38.661 -7.856 -40.263 1.00 49.34 91 PRO A O 1
ATOM 739 N N . PRO A 1 92 ? 38.576 -6.466 -38.491 1.00 45.78 92 PRO A N 1
ATOM 740 C CA . PRO A 1 92 ? 39.810 -5.805 -38.862 1.00 45.78 92 PRO A CA 1
ATOM 741 C C . PRO A 1 92 ? 40.955 -6.805 -38.683 1.00 45.78 92 PRO A C 1
ATOM 743 O O . PRO A 1 92 ? 41.049 -7.502 -37.669 1.00 45.78 92 PRO A O 1
ATOM 746 N N . GLU A 1 93 ? 41.800 -6.908 -39.708 1.00 46.06 93 GLU A N 1
ATOM 747 C CA . GLU A 1 93 ? 43.120 -7.506 -39.572 1.00 46.06 93 GLU A CA 1
ATOM 748 C C . GLU A 1 93 ? 43.839 -6.812 -38.415 1.00 46.06 93 GLU A C 1
ATOM 750 O O . GLU A 1 93 ? 43.892 -5.585 -38.369 1.00 46.06 93 GLU A O 1
ATOM 755 N N . LYS A 1 94 ? 44.310 -7.638 -37.474 1.00 54.94 94 LYS A N 1
ATOM 756 C CA . LYS A 1 94 ? 45.244 -7.350 -36.378 1.00 54.94 94 LYS A CA 1
ATOM 757 C C . LYS A 1 94 ? 45.558 -5.861 -36.182 1.00 54.94 94 LYS A C 1
ATOM 759 O O . LYS A 1 94 ? 46.448 -5.318 -36.831 1.00 54.94 94 LYS A O 1
ATOM 764 N N . GLN A 1 95 ? 44.875 -5.254 -35.221 1.00 38.84 95 GLN A N 1
ATOM 765 C CA . GLN A 1 95 ? 45.455 -4.170 -34.442 1.00 38.84 95 GLN A CA 1
ATOM 766 C C . GLN A 1 95 ? 45.737 -4.696 -33.044 1.00 38.84 95 GLN A C 1
ATOM 768 O O . GLN A 1 95 ? 44.962 -5.478 -32.492 1.00 38.84 95 GLN A O 1
ATOM 773 N N . ASP A 1 96 ? 46.915 -4.315 -32.585 1.00 39.91 96 ASP A N 1
ATOM 774 C CA . ASP A 1 96 ? 47.626 -4.802 -31.423 1.00 39.91 96 ASP A CA 1
ATOM 775 C C . ASP A 1 96 ? 46.822 -4.767 -30.120 1.00 39.91 96 ASP A C 1
ATOM 777 O O . ASP A 1 96 ? 45.872 -4.005 -29.935 1.00 39.91 96 ASP A O 1
ATOM 781 N N . ASP A 1 97 ? 47.258 -5.643 -29.221 1.00 51.28 97 ASP A N 1
ATOM 782 C CA . ASP A 1 97 ? 46.835 -5.766 -27.838 1.00 51.28 97 ASP A CA 1
ATOM 783 C C . ASP A 1 97 ? 46.859 -4.421 -27.093 1.00 51.28 97 ASP A C 1
ATOM 785 O O . ASP A 1 97 ? 47.898 -3.988 -26.606 1.00 51.28 97 ASP A O 1
ATOM 789 N N . GLU A 1 98 ? 45.687 -3.831 -26.873 1.00 48.62 98 GLU A N 1
ATOM 790 C CA . GLU A 1 98 ? 45.389 -3.128 -25.626 1.00 48.62 98 GLU A CA 1
ATOM 791 C C . GLU A 1 98 ? 43.998 -3.562 -25.146 1.00 48.62 98 GLU A C 1
ATOM 793 O O . GLU A 1 98 ? 43.022 -3.533 -25.907 1.00 48.62 98 GLU A O 1
ATOM 798 N N . PRO A 1 99 ? 43.862 -4.039 -23.894 1.00 50.97 99 PRO A N 1
ATOM 799 C CA . PRO A 1 99 ? 42.583 -4.497 -23.398 1.00 50.97 99 PRO A CA 1
ATOM 800 C C . PRO A 1 99 ? 41.675 -3.278 -23.314 1.00 50.97 99 PRO A C 1
ATOM 802 O O . PRO A 1 99 ? 41.961 -2.335 -22.585 1.00 50.97 99 PRO A O 1
ATOM 805 N N . ASN A 1 100 ? 40.568 -3.322 -24.053 1.00 56.97 100 ASN A N 1
ATOM 806 C CA . ASN A 1 100 ? 39.489 -2.345 -23.999 1.00 56.97 100 ASN A CA 1
ATOM 807 C C . ASN A 1 100 ? 38.843 -2.368 -22.593 1.00 56.97 100 ASN A C 1
ATOM 809 O O . ASN A 1 100 ? 37.797 -2.981 -22.358 1.00 56.97 100 ASN A O 1
ATOM 813 N N . LEU A 1 101 ? 39.558 -1.782 -21.629 1.00 53.44 101 LEU A N 1
ATOM 814 C CA . LEU A 1 101 ? 39.229 -1.646 -20.212 1.00 53.44 101 LEU A CA 1
ATOM 815 C C . LEU A 1 101 ? 37.915 -0.887 -20.045 1.00 53.44 101 LEU A C 1
ATOM 817 O O . LEU A 1 101 ? 37.166 -1.166 -19.117 1.00 53.44 101 LEU A O 1
ATOM 821 N N . GLU A 1 102 ? 37.595 0.005 -20.980 1.00 54.50 102 GLU A N 1
ATOM 822 C CA . GLU A 1 102 ? 36.347 0.762 -21.005 1.00 54.50 102 GLU A CA 1
ATOM 823 C C . GLU A 1 102 ? 35.144 -0.111 -21.378 1.00 54.50 102 GLU A C 1
ATOM 825 O O . GLU A 1 102 ? 34.126 -0.057 -20.700 1.00 54.50 102 GLU A O 1
ATOM 830 N N . VAL A 1 103 ? 35.245 -0.994 -22.378 1.00 57.88 103 VAL A N 1
ATOM 831 C CA . VAL A 1 103 ? 34.133 -1.904 -22.726 1.00 57.88 103 VAL A CA 1
ATOM 832 C C . VAL A 1 103 ? 33.933 -3.002 -21.677 1.00 57.88 103 VAL A C 1
ATOM 834 O O . VAL A 1 103 ? 32.795 -3.400 -21.416 1.00 57.88 103 VAL A O 1
ATOM 837 N N . LYS A 1 104 ? 35.010 -3.495 -21.049 1.00 58.38 104 LYS A N 1
ATOM 838 C CA . LYS A 1 104 ? 34.889 -4.414 -19.905 1.00 58.38 104 LYS A CA 1
ATOM 839 C C . LYS A 1 104 ? 34.298 -3.712 -18.682 1.00 58.38 104 LYS A C 1
ATOM 841 O O . LYS A 1 104 ? 33.365 -4.253 -18.099 1.00 58.38 104 LYS A O 1
ATOM 846 N N . SER A 1 105 ? 34.754 -2.500 -18.356 1.00 67.31 105 SER A N 1
ATOM 847 C CA . SER A 1 105 ? 34.217 -1.751 -17.215 1.00 67.31 105 SER A CA 1
ATOM 848 C C . SER A 1 105 ? 32.766 -1.323 -17.431 1.00 67.31 105 SER A C 1
ATOM 850 O O . SER A 1 105 ? 31.977 -1.398 -16.498 1.00 67.31 105 SER A O 1
ATOM 852 N N . LEU A 1 106 ? 32.365 -0.969 -18.656 1.00 68.50 106 LEU A N 1
ATOM 853 C CA . LEU A 1 106 ? 30.968 -0.681 -18.993 1.00 68.50 106 LEU A CA 1
ATOM 854 C C . LEU A 1 106 ? 30.074 -1.916 -18.851 1.00 68.50 106 LEU A C 1
ATOM 856 O O . LEU A 1 106 ? 28.954 -1.804 -18.358 1.00 68.50 106 LEU A O 1
ATOM 860 N N . LYS A 1 107 ? 30.556 -3.104 -19.240 1.00 71.44 107 LYS A N 1
ATOM 861 C CA . LYS A 1 107 ? 29.824 -4.360 -19.011 1.00 71.44 107 LYS A CA 1
ATOM 862 C C . LYS A 1 107 ? 29.694 -4.685 -17.527 1.00 71.44 107 LYS A C 1
ATOM 864 O O . LYS A 1 107 ? 28.595 -5.004 -17.092 1.00 71.44 107 LYS A O 1
ATOM 869 N N . GLU A 1 108 ? 30.767 -4.543 -16.755 1.00 73.31 108 GLU A N 1
ATOM 870 C CA . GLU A 1 108 ? 30.732 -4.727 -15.299 1.00 73.31 108 GLU A CA 1
ATOM 871 C C . GLU A 1 108 ? 29.798 -3.712 -14.623 1.00 73.31 108 GLU A C 1
ATOM 873 O O . GLU A 1 108 ? 29.046 -4.063 -13.716 1.00 73.31 108 GLU A O 1
ATOM 878 N N . GLN A 1 109 ? 29.786 -2.458 -15.086 1.00 74.38 109 GLN A N 1
ATOM 879 C CA . GLN A 1 109 ? 28.859 -1.433 -14.608 1.00 74.38 109 GLN A CA 1
ATOM 880 C C . GLN A 1 109 ? 27.408 -1.773 -14.955 1.00 74.38 109 GLN A C 1
ATOM 882 O O . GLN A 1 109 ? 26.547 -1.625 -14.094 1.00 74.38 109 GLN A O 1
ATOM 887 N N . LEU A 1 110 ? 27.130 -2.262 -16.166 1.00 73.00 110 LEU A N 1
ATOM 888 C CA . LEU A 1 110 ? 25.792 -2.700 -16.575 1.00 73.00 110 LEU A CA 1
ATOM 889 C C . LEU A 1 110 ? 25.319 -3.929 -15.794 1.00 73.00 110 LEU A C 1
ATOM 891 O O . LEU A 1 110 ? 24.170 -3.958 -15.360 1.00 73.00 110 LEU A O 1
ATOM 895 N N . GLU A 1 111 ? 26.180 -4.922 -15.570 1.00 77.06 111 GLU A N 1
ATOM 896 C CA . GLU A 1 111 ? 25.860 -6.085 -14.733 1.00 77.06 111 GLU A CA 1
ATOM 897 C C . GLU A 1 111 ? 25.590 -5.665 -13.287 1.00 77.06 111 GLU A C 1
ATOM 899 O O . GLU A 1 111 ? 24.599 -6.089 -12.686 1.00 77.06 111 GLU A O 1
ATOM 904 N N . LYS A 1 112 ? 26.407 -4.755 -12.746 1.00 78.25 112 LYS A N 1
ATOM 905 C CA . LYS A 1 112 ? 26.203 -4.191 -11.411 1.00 78.25 112 LYS A CA 1
ATOM 906 C C . LYS A 1 112 ? 24.893 -3.410 -11.321 1.00 78.25 112 LYS A C 1
ATOM 908 O O . LYS A 1 112 ? 24.151 -3.598 -10.362 1.00 78.25 112 LYS A O 1
ATOM 913 N N . LEU A 1 113 ? 24.575 -2.588 -12.322 1.00 76.31 113 LEU A N 1
ATOM 914 C CA . LEU A 1 113 ? 23.326 -1.826 -12.377 1.00 76.31 113 LEU A CA 1
ATOM 915 C C . LEU A 1 113 ? 22.110 -2.753 -12.508 1.00 76.31 113 LEU A C 1
ATOM 917 O O . LEU A 1 113 ? 21.095 -2.543 -11.854 1.00 76.31 113 LEU A O 1
ATOM 921 N N . THR A 1 114 ? 22.224 -3.809 -13.315 1.00 76.12 114 THR A N 1
ATOM 922 C CA . THR A 1 114 ? 21.167 -4.813 -13.495 1.00 76.12 114 THR A CA 1
ATOM 923 C C . THR A 1 114 ? 20.905 -5.559 -12.192 1.00 76.12 114 THR A C 1
ATOM 925 O O . THR A 1 114 ? 19.751 -5.707 -11.799 1.00 76.12 114 THR A O 1
ATOM 928 N N . THR A 1 115 ? 21.965 -5.953 -11.484 1.00 76.00 115 THR A N 1
ATOM 929 C CA . THR A 1 115 ? 21.865 -6.597 -10.165 1.00 76.00 115 THR A CA 1
ATOM 930 C C . THR A 1 115 ? 21.218 -5.652 -9.152 1.00 76.00 115 THR A C 1
ATOM 932 O O . THR A 1 115 ? 20.264 -6.026 -8.484 1.00 76.00 115 THR A O 1
ATOM 935 N N . GLN A 1 116 ? 21.641 -4.384 -9.116 1.00 74.12 116 GLN A N 1
ATOM 936 C CA . GLN A 1 116 ? 21.033 -3.369 -8.250 1.00 74.12 116 GLN A CA 1
ATOM 937 C C . GLN A 1 116 ? 19.550 -3.138 -8.559 1.00 74.12 116 GLN A C 1
ATOM 939 O O . GLN A 1 116 ? 18.749 -2.990 -7.639 1.00 74.12 116 GLN A O 1
ATOM 944 N N . MET A 1 117 ? 19.157 -3.116 -9.835 1.00 69.75 117 MET A N 1
ATOM 945 C CA . MET A 1 117 ? 17.747 -3.005 -10.209 1.00 69.75 117 MET A CA 1
ATOM 946 C C . MET A 1 117 ? 16.944 -4.239 -9.798 1.00 69.75 117 MET A C 1
ATOM 948 O O . MET A 1 117 ? 15.819 -4.090 -9.327 1.00 69.75 117 MET A O 1
ATOM 952 N N . GLN A 1 118 ? 17.504 -5.440 -9.952 1.00 73.38 118 GLN A N 1
ATOM 953 C CA . GLN A 1 118 ? 16.863 -6.678 -9.506 1.00 73.38 118 GLN A CA 1
ATOM 954 C C . GLN A 1 118 ? 16.697 -6.702 -7.983 1.00 73.38 118 GLN A C 1
ATOM 956 O O . GLN A 1 118 ? 15.609 -7.018 -7.504 1.00 73.38 118 GLN A O 1
ATOM 961 N N . ASP A 1 119 ? 17.716 -6.282 -7.235 1.00 71.25 119 ASP A N 1
ATOM 962 C CA . ASP A 1 119 ? 17.666 -6.172 -5.776 1.00 71.25 119 ASP A CA 1
ATOM 963 C C . ASP A 1 119 ? 16.626 -5.138 -5.324 1.00 71.25 119 ASP A C 1
ATOM 965 O O . ASP A 1 119 ? 15.849 -5.396 -4.404 1.00 71.25 119 ASP A O 1
ATOM 969 N N . LEU A 1 120 ? 16.548 -3.987 -6.001 1.00 67.12 120 LEU A N 1
ATOM 970 C CA . LEU A 1 120 ? 15.539 -2.959 -5.724 1.00 67.12 120 LEU A CA 1
ATOM 971 C C . LEU A 1 120 ? 14.121 -3.447 -6.033 1.00 67.12 120 LEU A C 1
ATOM 973 O O . LEU A 1 120 ? 13.206 -3.209 -5.246 1.00 67.12 120 LEU A O 1
ATOM 977 N N . GLN A 1 121 ? 13.924 -4.149 -7.150 1.00 72.81 121 GLN A N 1
ATOM 978 C CA . GLN A 1 121 ? 12.630 -4.740 -7.493 1.00 72.81 121 GLN A CA 1
ATOM 979 C C . GLN A 1 121 ? 12.230 -5.825 -6.490 1.00 72.81 121 GLN A C 1
ATOM 981 O O . GLN A 1 121 ? 11.092 -5.831 -6.019 1.00 72.81 121 GLN A O 1
ATOM 986 N N . ALA A 1 122 ? 13.158 -6.706 -6.111 1.00 75.50 122 ALA A N 1
ATOM 987 C CA . ALA A 1 122 ? 12.927 -7.724 -5.092 1.00 75.50 122 ALA A CA 1
ATOM 988 C C . ALA A 1 122 ? 12.601 -7.093 -3.727 1.00 75.50 122 ALA A C 1
ATOM 990 O O . ALA A 1 122 ? 11.671 -7.537 -3.050 1.00 75.50 122 ALA A O 1
ATOM 991 N N . GLY A 1 123 ? 13.302 -6.014 -3.360 1.00 77.75 123 GLY A N 1
ATOM 992 C CA . GLY A 1 123 ? 13.040 -5.216 -2.164 1.00 77.75 123 GLY A CA 1
ATOM 993 C C . GLY A 1 123 ? 11.644 -4.595 -2.167 1.00 77.75 123 GLY A C 1
ATOM 994 O O . GLY A 1 123 ? 10.887 -4.798 -1.220 1.00 77.75 123 GLY A O 1
ATOM 995 N N . ALA A 1 124 ? 11.252 -3.930 -3.257 1.00 75.75 124 ALA A N 1
ATOM 996 C CA . ALA A 1 124 ? 9.927 -3.322 -3.395 1.00 75.75 124 ALA A CA 1
ATOM 997 C C . ALA A 1 124 ? 8.794 -4.363 -3.341 1.00 75.75 124 ALA A C 1
ATOM 999 O O . ALA A 1 124 ? 7.759 -4.137 -2.709 1.00 75.75 124 ALA A O 1
ATOM 1000 N N . VAL A 1 125 ? 8.990 -5.537 -3.954 1.00 84.06 125 VAL A N 1
ATOM 1001 C CA . VAL A 1 125 ? 8.035 -6.654 -3.865 1.00 84.06 125 VAL A CA 1
ATOM 1002 C C . VAL A 1 125 ? 7.945 -7.177 -2.432 1.00 84.06 125 VAL A C 1
ATOM 1004 O O . VAL A 1 125 ? 6.836 -7.410 -1.943 1.00 84.06 125 VAL A O 1
ATOM 1007 N N . LYS A 1 126 ? 9.080 -7.331 -1.739 1.00 87.69 126 LYS A N 1
ATOM 1008 C CA . LYS A 1 126 ? 9.122 -7.757 -0.334 1.00 87.69 126 LYS A CA 1
ATOM 1009 C C . LYS A 1 126 ? 8.396 -6.775 0.576 1.00 87.69 126 LYS A C 1
ATOM 1011 O O . LYS A 1 126 ? 7.531 -7.197 1.340 1.00 87.69 126 LYS A O 1
ATOM 1016 N N . GLU A 1 127 ? 8.672 -5.483 0.458 1.00 87.00 127 GLU A N 1
ATOM 1017 C CA . GLU A 1 127 ? 7.991 -4.453 1.246 1.00 87.00 127 GLU A CA 1
ATOM 1018 C C . GLU A 1 127 ? 6.486 -4.412 0.967 1.00 87.00 127 GLU A C 1
ATOM 1020 O O . GLU A 1 127 ? 5.689 -4.401 1.906 1.00 87.00 127 GLU A O 1
ATOM 1025 N N . GLY A 1 128 ? 6.074 -4.476 -0.304 1.00 84.12 128 GLY A N 1
ATOM 1026 C CA . GLY A 1 128 ? 4.658 -4.505 -0.674 1.00 84.12 128 GLY A CA 1
ATOM 1027 C C . GLY A 1 128 ? 3.921 -5.729 -0.121 1.00 84.12 128 GLY A C 1
ATOM 1028 O O . GLY A 1 128 ? 2.775 -5.630 0.325 1.00 84.12 128 GLY A O 1
ATOM 1029 N N . ARG A 1 129 ? 4.577 -6.894 -0.096 1.00 88.50 129 ARG A N 1
ATOM 1030 C CA . ARG A 1 129 ? 4.014 -8.117 0.493 1.00 88.50 129 ARG A CA 1
ATOM 1031 C C . ARG A 1 129 ? 3.966 -8.052 2.020 1.00 88.50 129 ARG A C 1
ATOM 1033 O O . ARG A 1 129 ? 2.944 -8.415 2.597 1.00 88.50 129 ARG A O 1
ATOM 1040 N N . LEU A 1 130 ? 5.005 -7.536 2.675 1.00 91.19 130 LEU A N 1
ATOM 1041 C CA . LEU A 1 130 ? 4.997 -7.308 4.123 1.00 91.19 130 LEU A CA 1
ATOM 1042 C C . LEU A 1 130 ? 3.899 -6.319 4.534 1.00 91.19 130 LEU A C 1
ATOM 1044 O O . LEU A 1 130 ? 3.214 -6.552 5.524 1.00 91.19 130 LEU A O 1
ATOM 1048 N N . ALA A 1 131 ? 3.659 -5.264 3.752 1.00 89.06 131 ALA A N 1
ATOM 1049 C CA . ALA A 1 131 ? 2.560 -4.331 3.998 1.00 89.06 131 ALA A CA 1
ATOM 1050 C C . ALA A 1 131 ? 1.187 -5.026 3.955 1.00 89.06 131 ALA A C 1
ATOM 1052 O O . ALA A 1 131 ? 0.371 -4.833 4.856 1.00 89.06 131 ALA A O 1
ATOM 1053 N N . LYS A 1 132 ? 0.954 -5.904 2.968 1.00 89.38 132 LYS A N 1
ATOM 1054 C CA . LYS A 1 132 ? -0.266 -6.728 2.902 1.00 89.38 132 LYS A CA 1
ATOM 1055 C C . LYS A 1 132 ? -0.399 -7.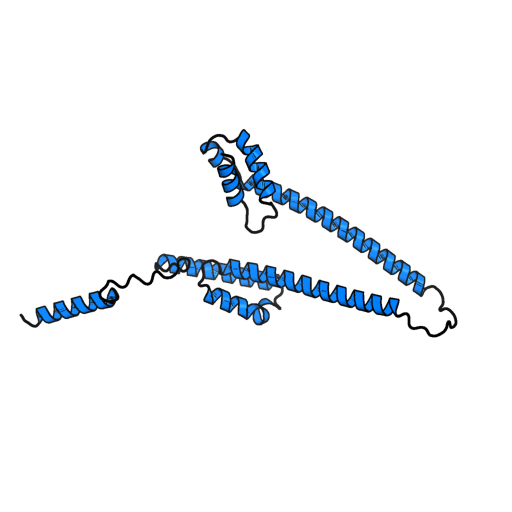676 4.094 1.00 89.38 132 LYS A C 1
ATOM 1057 O O . LYS A 1 132 ? -1.497 -7.863 4.610 1.00 89.38 132 LYS A O 1
ATOM 1062 N N . LEU A 1 133 ? 0.712 -8.247 4.554 1.00 90.94 133 LEU A N 1
ATOM 1063 C CA . LEU A 1 133 ? 0.732 -9.122 5.724 1.00 90.94 133 LEU A CA 1
ATOM 1064 C C . LEU A 1 133 ? 0.392 -8.343 7.007 1.00 90.94 133 LEU A C 1
ATOM 1066 O O . LEU A 1 133 ? -0.463 -8.776 7.774 1.00 90.94 133 LEU A O 1
ATOM 1070 N N . ARG A 1 134 ? 0.950 -7.140 7.187 1.00 91.12 134 ARG A N 1
ATOM 1071 C CA . ARG A 1 134 ? 0.575 -6.219 8.278 1.00 91.12 134 ARG A CA 1
ATOM 1072 C C . ARG A 1 134 ? -0.907 -5.872 8.259 1.00 91.12 134 ARG A C 1
ATOM 1074 O O . ARG A 1 134 ? -1.539 -5.856 9.310 1.00 91.12 134 ARG A O 1
ATOM 1081 N N . GLN A 1 135 ? -1.460 -5.622 7.074 1.00 90.19 135 GLN A N 1
ATOM 1082 C CA . GLN A 1 135 ? -2.875 -5.308 6.910 1.00 90.19 135 GLN A CA 1
ATOM 1083 C C . GLN A 1 135 ? -3.770 -6.496 7.290 1.00 90.19 135 GLN A C 1
ATOM 1085 O O . GLN A 1 135 ? -4.712 -6.323 8.058 1.00 90.19 135 GLN A O 1
ATOM 1090 N N . ALA A 1 136 ? -3.443 -7.709 6.836 1.00 89.88 136 ALA A N 1
ATOM 1091 C CA . ALA A 1 136 ? -4.212 -8.913 7.163 1.00 89.88 136 ALA A CA 1
ATOM 1092 C C . ALA A 1 136 ? -4.193 -9.273 8.659 1.00 89.88 136 ALA A C 1
ATOM 1094 O O . ALA A 1 136 ? -5.101 -9.949 9.143 1.00 89.88 136 ALA A O 1
ATOM 1095 N N . TYR A 1 137 ? -3.174 -8.832 9.399 1.00 90.25 137 TYR A N 1
ATOM 1096 C CA . TYR A 1 137 ? -3.046 -9.023 10.848 1.00 90.25 137 TYR A CA 1
ATOM 1097 C C . TYR A 1 137 ? -3.408 -7.761 11.649 1.00 90.25 137 TYR A C 1
ATOM 1099 O O . TYR A 1 137 ? -3.140 -7.687 12.850 1.00 90.25 137 TYR A O 1
ATOM 1107 N N . ALA A 1 138 ? -4.043 -6.765 11.026 1.00 84.94 138 ALA A N 1
ATOM 1108 C CA . ALA A 1 138 ? -4.492 -5.571 11.728 1.00 84.94 138 ALA A CA 1
ATOM 1109 C C . ALA A 1 138 ? -5.470 -5.935 12.862 1.00 84.94 138 ALA A C 1
ATOM 1111 O O . ALA A 1 138 ? -6.459 -6.632 12.652 1.00 84.94 138 ALA A O 1
ATOM 1112 N N . GLY A 1 139 ? -5.191 -5.455 14.077 1.00 79.19 139 GLY A N 1
ATOM 1113 C CA . GLY A 1 139 ? -5.986 -5.759 15.273 1.00 79.19 139 GLY A CA 1
ATOM 1114 C C . GLY A 1 139 ? -5.626 -7.073 15.977 1.00 79.19 139 GLY A C 1
ATOM 1115 O O . GLY A 1 139 ? -6.196 -7.361 17.029 1.00 79.19 139 GLY A O 1
ATOM 1116 N N . MET A 1 140 ? -4.668 -7.841 15.448 1.00 85.75 140 MET A N 1
ATOM 1117 C CA . MET A 1 140 ? -4.066 -8.979 16.146 1.00 85.75 140 MET A CA 1
ATOM 1118 C C . MET A 1 140 ? -2.985 -8.509 17.138 1.00 85.75 140 MET A C 1
ATOM 1120 O O . MET A 1 140 ? -2.428 -7.417 16.983 1.00 85.75 140 MET A O 1
ATOM 1124 N N . PRO A 1 141 ? -2.630 -9.328 18.146 1.00 84.31 141 PRO A N 1
ATOM 1125 C CA . PRO A 1 141 ? -1.515 -9.030 19.039 1.00 84.31 141 PRO A CA 1
ATOM 1126 C C . PRO A 1 141 ? -0.195 -8.847 18.278 1.00 84.31 141 PRO A C 1
ATOM 1128 O O . PRO A 1 141 ? 0.136 -9.636 17.391 1.00 84.31 141 PRO A O 1
ATOM 1131 N N . LYS A 1 142 ? 0.607 -7.854 18.684 1.00 83.12 142 LYS A N 1
ATOM 1132 C CA . LYS A 1 142 ? 1.875 -7.506 18.019 1.00 83.12 142 LYS A CA 1
ATOM 1133 C C . LYS A 1 142 ? 2.821 -8.702 17.854 1.00 83.12 142 LYS A C 1
ATOM 1135 O O . LYS A 1 142 ? 3.380 -8.884 16.781 1.00 83.12 142 LYS A O 1
ATOM 1140 N N . GLY A 1 143 ? 2.930 -9.559 18.873 1.00 85.31 143 GLY A N 1
ATOM 1141 C CA . GLY A 1 143 ? 3.788 -10.749 18.815 1.00 85.31 143 GLY A CA 1
ATOM 1142 C C . GLY A 1 143 ? 3.375 -11.765 17.741 1.00 85.31 143 GLY A C 1
ATOM 1143 O O . GLY A 1 143 ? 4.217 -12.499 17.237 1.00 85.31 143 GLY A O 1
ATOM 1144 N N . GLN A 1 144 ? 2.099 -11.792 17.349 1.00 85.81 144 GLN A N 1
ATOM 1145 C CA . GLN A 1 144 ? 1.617 -12.675 16.288 1.00 85.81 144 GLN A CA 1
ATOM 1146 C C . GLN A 1 144 ? 1.929 -12.118 14.894 1.00 85.81 144 GLN A C 1
ATOM 1148 O O . GLN A 1 144 ? 2.273 -12.887 14.001 1.00 85.81 144 GLN A O 1
ATOM 1153 N N . LEU A 1 145 ? 1.869 -10.792 14.726 1.00 87.38 145 LEU A N 1
ATOM 1154 C CA . LEU A 1 145 ? 2.363 -10.127 13.520 1.00 87.38 145 LEU A CA 1
ATOM 1155 C C . LEU A 1 145 ? 3.879 -10.326 13.370 1.00 87.38 145 LEU A C 1
ATOM 1157 O O . LEU A 1 145 ? 4.330 -10.740 12.309 1.00 87.38 145 LEU A O 1
ATOM 1161 N N . GLU A 1 146 ? 4.651 -10.093 14.434 1.00 89.19 146 GLU A N 1
ATOM 1162 C CA . GLU A 1 146 ? 6.115 -10.251 14.425 1.00 89.19 146 GLU A CA 1
ATOM 1163 C C . GLU A 1 146 ? 6.536 -11.689 14.078 1.00 89.19 146 GLU A C 1
ATOM 1165 O O . GLU A 1 146 ? 7.469 -11.893 13.301 1.00 89.19 146 GLU A O 1
ATOM 1170 N N . ALA A 1 147 ? 5.821 -12.693 14.598 1.00 88.44 147 ALA A N 1
ATOM 1171 C CA . ALA A 1 147 ? 6.073 -14.094 14.267 1.00 88.44 147 ALA A CA 1
ATOM 1172 C C . ALA A 1 147 ? 5.833 -14.399 12.778 1.00 88.44 147 ALA A C 1
ATOM 1174 O O . ALA A 1 147 ? 6.592 -15.155 12.178 1.00 88.44 147 ALA A O 1
ATOM 1175 N N . GLU A 1 148 ? 4.807 -13.805 12.169 1.00 88.88 148 GLU A N 1
ATOM 1176 C CA . GLU A 1 148 ? 4.489 -14.042 10.756 1.00 88.88 148 GLU A CA 1
ATOM 1177 C C . GLU A 1 148 ? 5.364 -13.226 9.800 1.00 88.88 148 GLU A C 1
ATOM 1179 O O . GLU A 1 148 ? 5.727 -13.717 8.732 1.00 88.88 148 GLU A O 1
ATOM 1184 N N . GLU A 1 149 ? 5.794 -12.025 10.194 1.00 89.94 149 GLU A N 1
ATOM 1185 C CA . GLU A 1 149 ? 6.833 -11.287 9.467 1.00 89.94 149 GLU A CA 1
ATOM 1186 C C . GLU A 1 149 ? 8.163 -12.054 9.457 1.00 89.94 149 GLU A C 1
ATOM 1188 O O . GLU A 1 149 ? 8.838 -12.099 8.428 1.00 89.94 149 GLU A O 1
ATOM 1193 N N . ALA A 1 150 ? 8.521 -12.721 10.561 1.00 90.81 150 ALA A N 1
ATOM 1194 C CA . ALA A 1 150 ? 9.725 -13.551 10.637 1.00 90.81 150 ALA A CA 1
ATOM 1195 C C . ALA A 1 150 ? 9.669 -14.788 9.717 1.00 90.81 150 ALA A C 1
ATOM 1197 O O . ALA A 1 150 ? 10.709 -15.286 9.286 1.00 90.81 150 ALA A O 1
ATOM 1198 N N . LEU A 1 151 ? 8.467 -15.265 9.374 1.00 89.12 151 LEU A N 1
ATOM 1199 C CA . LEU A 1 151 ? 8.257 -16.367 8.429 1.00 89.12 151 LEU A CA 1
ATOM 1200 C C . LEU A 1 151 ? 8.257 -15.914 6.962 1.00 89.12 151 LEU A C 1
ATOM 1202 O O . LEU A 1 151 ? 8.102 -16.744 6.065 1.00 89.12 151 LEU A O 1
ATOM 1206 N N . TYR A 1 152 ? 8.456 -14.621 6.688 1.00 89.75 152 TYR A N 1
ATOM 1207 C CA . TYR A 1 152 ? 8.404 -14.091 5.330 1.00 89.75 152 TYR A CA 1
ATOM 1208 C C . TYR A 1 152 ? 9.341 -14.804 4.367 1.00 89.75 152 TYR A C 1
ATOM 1210 O O . TYR A 1 152 ? 8.878 -15.339 3.361 1.00 89.75 152 TYR A O 1
ATOM 1218 N N . ASP A 1 153 ? 10.635 -14.850 4.669 1.00 86.56 153 ASP A N 1
ATOM 1219 C CA . ASP A 1 153 ? 11.619 -15.378 3.723 1.00 86.56 153 ASP A CA 1
ATOM 1220 C C . ASP A 1 153 ? 11.466 -16.897 3.505 1.00 86.56 153 ASP A C 1
ATOM 1222 O O . ASP A 1 153 ? 11.746 -17.392 2.414 1.00 86.56 153 ASP A O 1
ATOM 1226 N N . SER A 1 154 ? 10.962 -17.638 4.499 1.00 87.12 154 SER A N 1
ATOM 1227 C CA . SER A 1 154 ? 10.805 -19.097 4.428 1.00 87.12 154 SER A CA 1
ATOM 1228 C C . SER A 1 154 ? 9.479 -19.552 3.815 1.00 87.12 154 SER A C 1
ATOM 1230 O O . SER A 1 154 ? 9.441 -20.595 3.163 1.00 87.12 154 SER A O 1
ATOM 1232 N N . VAL A 1 155 ? 8.399 -18.791 4.008 1.00 85.00 155 VAL A N 1
ATOM 1233 C CA . VAL A 1 155 ? 7.045 -19.183 3.595 1.00 85.00 155 VAL A CA 1
ATOM 1234 C C . VAL A 1 155 ? 6.560 -18.338 2.421 1.00 85.00 155 VAL A C 1
ATOM 1236 O O . VAL A 1 155 ? 6.140 -18.886 1.406 1.00 85.00 155 VAL A O 1
ATOM 1239 N N . TYR A 1 156 ? 6.638 -17.011 2.523 1.00 87.19 156 TYR A N 1
ATOM 1240 C CA . TYR A 1 156 ? 5.976 -16.089 1.592 1.00 87.19 156 TYR A CA 1
ATOM 1241 C C . TYR A 1 156 ? 6.889 -15.584 0.459 1.00 87.19 156 TYR A C 1
ATOM 1243 O O . TYR A 1 156 ? 6.398 -15.242 -0.621 1.00 87.19 156 TYR A O 1
ATOM 1251 N N . GLY A 1 157 ? 8.207 -15.551 0.673 1.00 82.56 157 GLY A N 1
ATOM 1252 C CA . GLY A 1 157 ? 9.183 -14.943 -0.237 1.00 82.56 157 GLY A CA 1
ATOM 1253 C C . GLY A 1 157 ? 9.193 -15.571 -1.630 1.00 82.56 157 GLY A C 1
ATOM 1254 O O . GLY A 1 157 ? 9.219 -14.855 -2.627 1.00 82.56 157 GLY A O 1
ATOM 1255 N N . ASN A 1 158 ? 9.054 -16.897 -1.698 1.00 84.75 158 ASN A N 1
ATOM 1256 C CA . ASN A 1 158 ? 9.095 -17.657 -2.952 1.00 84.75 158 ASN A CA 1
ATOM 1257 C C . ASN A 1 158 ? 7.710 -17.951 -3.548 1.00 84.75 158 ASN A C 1
ATOM 1259 O O . ASN A 1 158 ? 7.608 -18.610 -4.583 1.00 84.75 158 ASN A O 1
ATOM 1263 N N . MET A 1 159 ? 6.627 -17.486 -2.917 1.00 86.88 159 MET A N 1
ATOM 1264 C CA . MET A 1 159 ? 5.290 -17.671 -3.475 1.00 86.88 159 MET A CA 1
ATOM 1265 C C . MET A 1 159 ? 5.115 -16.819 -4.732 1.00 86.88 159 MET A C 1
ATOM 1267 O O . MET A 1 159 ? 5.544 -15.659 -4.789 1.00 86.88 159 MET A O 1
ATOM 1271 N N . ASN A 1 160 ? 4.413 -17.365 -5.726 1.00 89.00 160 ASN A N 1
ATOM 1272 C CA . ASN A 1 160 ? 3.889 -16.537 -6.805 1.00 89.00 160 ASN A CA 1
ATOM 1273 C C . ASN A 1 160 ? 2.852 -15.537 -6.242 1.00 89.00 160 ASN A C 1
ATOM 1275 O O . ASN A 1 160 ? 2.320 -15.713 -5.141 1.00 89.00 160 ASN A O 1
ATOM 1279 N N . THR A 1 161 ? 2.593 -14.459 -6.979 1.00 83.06 161 THR A N 1
ATOM 1280 C CA . THR A 1 161 ? 1.757 -13.351 -6.491 1.00 83.06 161 THR A CA 1
ATOM 1281 C C . THR A 1 161 ? 0.307 -13.763 -6.229 1.00 83.06 161 THR A C 1
ATOM 1283 O O . THR A 1 161 ? -0.279 -13.296 -5.253 1.00 83.06 161 THR A O 1
ATOM 1286 N N . ASP A 1 162 ? -0.260 -14.659 -7.036 1.00 84.88 162 ASP A N 1
ATOM 1287 C CA . ASP A 1 162 ? -1.656 -15.090 -6.896 1.00 84.88 162 ASP A CA 1
ATOM 1288 C C . ASP A 1 162 ? -1.852 -15.978 -5.665 1.00 84.88 162 ASP A C 1
ATOM 1290 O O . ASP A 1 162 ? -2.750 -15.733 -4.859 1.00 84.88 162 ASP A O 1
ATOM 1294 N N . THR A 1 163 ? -0.956 -16.945 -5.457 1.00 89.75 163 THR A N 1
ATOM 1295 C CA . THR A 1 163 ? -0.920 -17.793 -4.262 1.00 89.75 163 THR A CA 1
ATOM 1296 C C . THR A 1 163 ? -0.709 -16.947 -3.014 1.00 89.75 163 THR A C 1
ATOM 1298 O O . THR A 1 163 ? -1.418 -17.134 -2.027 1.00 89.75 163 THR A O 1
ATOM 1301 N N . PHE A 1 164 ? 0.215 -15.981 -3.058 1.00 91.19 164 PHE A N 1
ATOM 1302 C CA . PHE A 1 164 ? 0.423 -15.059 -1.945 1.00 91.19 164 PHE A CA 1
ATOM 1303 C C . PHE A 1 164 ? -0.865 -14.291 -1.612 1.00 91.19 164 PHE A C 1
ATOM 1305 O O . PHE A 1 164 ? -1.303 -14.295 -0.464 1.00 91.19 164 PHE A O 1
ATOM 1312 N N . ASN A 1 165 ? -1.513 -13.680 -2.610 1.00 88.31 165 ASN A N 1
ATOM 1313 C CA . ASN A 1 165 ? -2.750 -12.926 -2.397 1.00 88.31 165 ASN A CA 1
ATOM 1314 C C . ASN A 1 165 ? -3.884 -13.812 -1.853 1.00 88.31 165 ASN A C 1
ATOM 1316 O O . ASN A 1 165 ? -4.610 -13.380 -0.961 1.00 88.31 165 ASN A O 1
ATOM 1320 N N . ALA A 1 166 ? -4.019 -15.047 -2.345 1.00 90.88 166 ALA A N 1
ATOM 1321 C CA . ALA A 1 166 ? -5.028 -15.990 -1.866 1.00 90.88 166 ALA A CA 1
ATOM 1322 C C . ALA A 1 166 ? -4.804 -16.381 -0.395 1.00 90.88 166 ALA A C 1
ATOM 1324 O O . ALA A 1 166 ? -5.746 -16.369 0.398 1.00 90.88 166 ALA A O 1
ATOM 1325 N N . VAL A 1 167 ? -3.555 -16.669 -0.010 1.00 91.06 167 VAL A N 1
ATOM 1326 C CA . VAL A 1 167 ? -3.195 -16.984 1.382 1.00 91.06 167 VAL A CA 1
ATOM 1327 C C . VAL A 1 167 ? -3.466 -15.788 2.292 1.00 91.06 167 VAL A C 1
ATOM 1329 O O . VAL A 1 167 ? -4.073 -15.952 3.349 1.00 91.06 167 VAL A O 1
ATOM 1332 N N . ILE A 1 168 ? -3.072 -14.580 1.880 1.00 92.62 168 ILE A N 1
ATOM 1333 C CA . ILE A 1 168 ? -3.327 -13.357 2.650 1.00 92.62 168 ILE A CA 1
ATOM 1334 C C . ILE A 1 168 ? -4.830 -13.115 2.827 1.00 92.62 168 ILE A C 1
ATOM 1336 O O . ILE A 1 168 ? -5.255 -12.856 3.949 1.00 92.62 168 ILE A O 1
ATOM 1340 N N . ALA A 1 169 ? -5.646 -13.281 1.782 1.00 90.19 169 ALA A N 1
ATOM 1341 C CA . ALA A 1 169 ? -7.101 -13.135 1.884 1.00 90.19 169 ALA A CA 1
ATOM 1342 C C . ALA A 1 169 ? -7.724 -14.157 2.854 1.00 90.19 169 ALA A C 1
ATOM 1344 O O . ALA A 1 169 ? -8.611 -13.823 3.642 1.00 90.19 169 ALA A O 1
ATOM 1345 N N . GLN A 1 170 ? -7.232 -15.400 2.848 1.00 90.75 170 GLN A N 1
ATOM 1346 C CA . GLN A 1 170 ? -7.676 -16.424 3.793 1.00 90.75 170 GLN A CA 1
ATOM 1347 C C . GLN A 1 170 ? -7.295 -16.069 5.239 1.00 90.75 170 GLN A C 1
ATOM 1349 O O . GLN A 1 170 ? -8.109 -16.237 6.151 1.00 90.75 170 GLN A O 1
ATOM 1354 N N . ARG A 1 171 ? -6.075 -15.560 5.456 1.00 89.81 171 ARG A N 1
ATOM 1355 C CA . ARG A 1 171 ? -5.604 -15.096 6.770 1.00 89.81 171 ARG A CA 1
ATOM 1356 C C . ARG A 1 171 ? -6.409 -13.902 7.266 1.00 89.81 171 ARG A C 1
ATOM 1358 O O . ARG A 1 171 ? -6.825 -13.907 8.417 1.00 89.81 171 ARG A O 1
ATOM 1365 N N . GLU A 1 172 ? -6.672 -12.926 6.405 1.00 91.06 172 GLU A N 1
ATOM 1366 C CA . GLU A 1 172 ? -7.467 -11.741 6.730 1.00 91.06 172 GLU A CA 1
ATOM 1367 C C . GLU A 1 172 ? -8.886 -12.126 7.168 1.00 91.06 172 GLU A C 1
ATOM 1369 O O . GLU A 1 172 ? -9.350 -11.688 8.221 1.00 91.06 172 GLU A O 1
ATOM 1374 N N . ALA A 1 173 ? -9.552 -13.017 6.424 1.00 89.06 173 ALA A N 1
ATOM 1375 C CA . ALA A 1 173 ? -10.875 -13.515 6.792 1.00 89.06 173 ALA A CA 1
ATOM 1376 C C . ALA A 1 173 ? -10.863 -14.253 8.144 1.00 89.06 173 ALA A C 1
ATOM 1378 O O . ALA A 1 173 ? -11.724 -14.006 8.990 1.00 89.06 173 ALA A O 1
ATOM 1379 N N . ALA A 1 174 ? -9.872 -15.121 8.377 1.00 88.62 174 ALA A N 1
ATOM 1380 C CA . ALA A 1 174 ? -9.737 -15.853 9.636 1.00 88.62 174 ALA A CA 1
ATOM 1381 C C . ALA A 1 174 ? -9.455 -14.920 10.828 1.00 88.62 174 ALA A C 1
ATOM 1383 O O . ALA A 1 174 ? -10.085 -15.047 11.880 1.00 88.62 174 ALA A O 1
ATOM 1384 N N . ASN A 1 175 ? -8.552 -13.953 10.654 1.00 89.44 175 ASN A N 1
ATOM 1385 C CA . ASN A 1 175 ? -8.204 -12.974 11.680 1.00 89.44 175 ASN A CA 1
ATOM 1386 C C . ASN A 1 175 ? -9.392 -12.071 12.009 1.00 89.44 175 ASN A C 1
ATOM 1388 O O . ASN A 1 175 ? -9.646 -11.803 13.180 1.00 89.44 175 ASN A O 1
ATOM 1392 N N . LYS A 1 176 ? -10.173 -11.658 11.004 1.00 88.56 176 LYS A N 1
ATOM 1393 C CA . LYS A 1 176 ? -11.391 -10.875 11.222 1.00 88.56 176 LYS A CA 1
ATOM 1394 C C . LYS A 1 176 ? -12.392 -11.623 12.106 1.00 88.56 176 LYS A C 1
ATOM 1396 O O . LYS A 1 176 ? -12.854 -11.060 13.095 1.00 88.56 176 LYS A O 1
ATOM 1401 N N . VAL A 1 177 ? -12.654 -12.899 11.810 1.00 88.56 177 VAL A N 1
ATOM 1402 C CA . VAL A 1 177 ? -13.531 -13.749 12.637 1.00 88.56 177 VAL A CA 1
ATOM 1403 C C . VAL A 1 177 ? -12.988 -13.883 14.061 1.00 88.56 177 VAL A C 1
ATOM 1405 O O . VAL A 1 177 ? -13.743 -13.753 15.023 1.00 88.56 177 VAL A O 1
ATOM 1408 N N . PHE A 1 178 ? -11.680 -14.100 14.213 1.00 88.25 178 PHE A N 1
ATOM 1409 C CA . PHE A 1 178 ? -11.046 -14.190 15.527 1.00 88.25 178 PHE A CA 1
ATOM 1410 C C . PHE A 1 178 ? -11.189 -12.891 16.332 1.00 88.25 178 PHE A C 1
ATOM 1412 O O . PHE A 1 178 ? -11.565 -12.935 17.501 1.00 88.25 178 PHE A O 1
ATOM 1419 N N . ILE A 1 179 ? -10.935 -11.733 15.718 1.00 85.94 179 ILE A N 1
ATOM 1420 C CA . ILE A 1 179 ? -11.052 -10.422 16.371 1.00 85.94 179 ILE A CA 1
ATOM 1421 C C . ILE A 1 179 ? -12.505 -10.147 16.771 1.00 85.94 179 ILE A C 1
ATOM 1423 O O . ILE A 1 179 ? -12.751 -9.671 17.878 1.00 85.94 179 ILE A O 1
ATOM 1427 N N . GLU A 1 180 ? -13.473 -10.455 15.906 1.00 85.81 180 GLU A N 1
ATOM 1428 C CA . GLU A 1 180 ? -14.900 -10.316 16.216 1.00 85.81 180 GLU A CA 1
ATOM 1429 C C . GLU A 1 180 ? -15.308 -11.203 17.403 1.00 85.81 180 GLU A C 1
ATOM 1431 O O . GLU A 1 180 ? -15.970 -10.728 18.327 1.00 85.81 180 GLU A O 1
ATOM 1436 N N . GLN A 1 181 ? -14.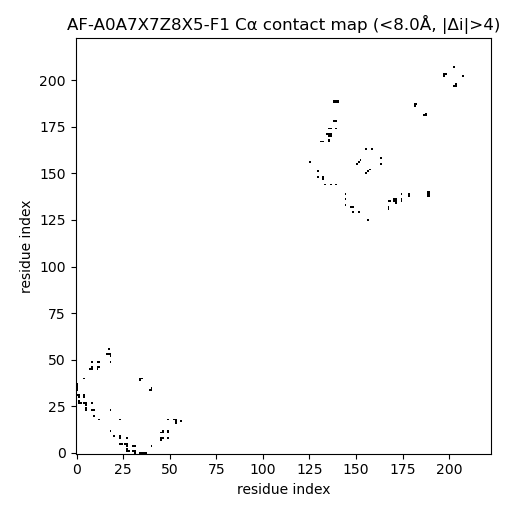846 -12.457 17.442 1.00 86.19 181 GLN A N 1
ATOM 1437 C CA . GLN A 1 181 ? -15.082 -13.366 18.569 1.00 86.19 181 GLN A CA 1
ATOM 1438 C C . GLN A 1 181 ? -14.391 -12.902 19.855 1.00 86.19 181 GLN A C 1
ATOM 1440 O O . GLN A 1 181 ? -14.983 -12.960 20.933 1.00 86.19 181 GLN A O 1
ATOM 1445 N N . ALA A 1 182 ? -13.151 -12.425 19.769 1.00 84.50 182 ALA A N 1
ATOM 1446 C CA . ALA A 1 182 ? -12.422 -11.903 20.917 1.00 84.50 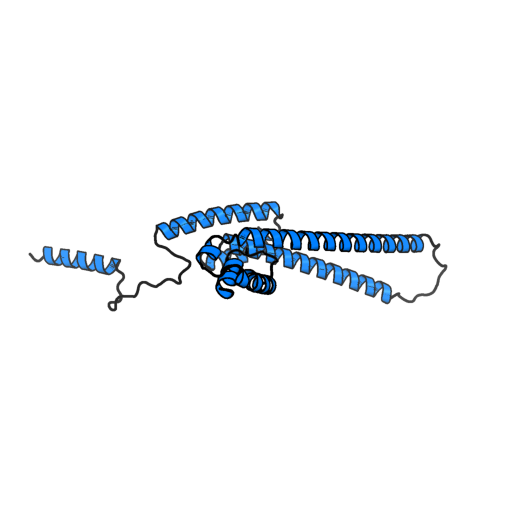182 ALA A CA 1
ATOM 1447 C C . ALA A 1 182 ? -13.132 -10.683 21.514 1.00 84.50 182 ALA A C 1
ATOM 1449 O O . ALA A 1 182 ? -13.372 -10.650 22.722 1.00 84.50 182 ALA A O 1
ATOM 1450 N N . LYS A 1 183 ? -13.579 -9.750 20.664 1.00 83.38 183 LYS A N 1
ATOM 1451 C CA . LYS A 1 183 ? -14.385 -8.596 21.077 1.00 83.38 183 LYS A CA 1
ATOM 1452 C C . LYS A 1 183 ? -15.706 -9.021 21.714 1.00 83.38 183 LYS A C 1
ATOM 1454 O O . LYS A 1 183 ? -16.060 -8.485 22.761 1.00 83.38 183 LYS A O 1
ATOM 1459 N N . ALA A 1 184 ? -16.401 -10.008 21.144 1.00 82.38 184 ALA A N 1
ATOM 1460 C CA . ALA A 1 184 ? -17.624 -10.562 21.732 1.00 82.38 184 ALA A CA 1
ATOM 1461 C C . ALA A 1 184 ? -17.385 -11.176 23.127 1.00 82.38 184 ALA A C 1
ATOM 1463 O O . ALA A 1 184 ? -18.252 -11.096 23.994 1.00 82.38 184 ALA A O 1
ATO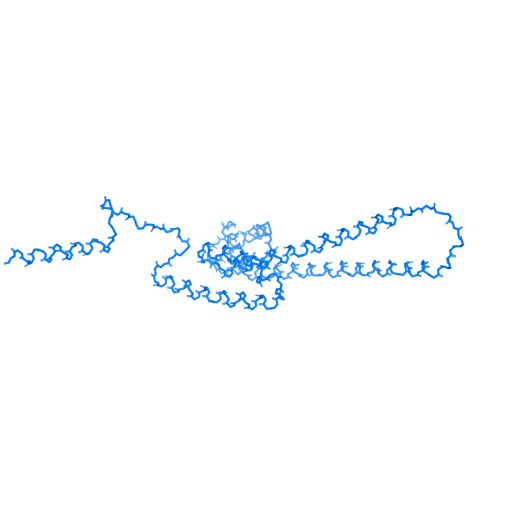M 1464 N N . ASN A 1 185 ? -16.187 -11.715 23.370 1.00 82.81 185 ASN A N 1
ATOM 1465 C CA . ASN A 1 185 ? -15.751 -12.246 24.665 1.00 82.81 185 ASN A CA 1
ATOM 1466 C C . ASN A 1 185 ? -15.113 -11.187 25.591 1.00 82.81 185 ASN A C 1
ATOM 1468 O O . ASN A 1 185 ? -14.590 -11.530 26.653 1.00 82.81 185 ASN A O 1
ATOM 1472 N N . GLY A 1 186 ? -15.140 -9.904 25.213 1.00 76.56 186 GLY A N 1
ATOM 1473 C CA . GLY A 1 186 ? -14.598 -8.796 26.005 1.00 76.56 186 GLY A CA 1
ATOM 1474 C C . GLY A 1 186 ? -13.069 -8.674 25.993 1.00 76.56 186 GLY A C 1
ATOM 1475 O O . GLY A 1 186 ? -12.510 -7.973 26.836 1.00 76.56 186 GLY A O 1
ATOM 1476 N N . LEU A 1 187 ? -12.386 -9.348 25.066 1.00 73.44 1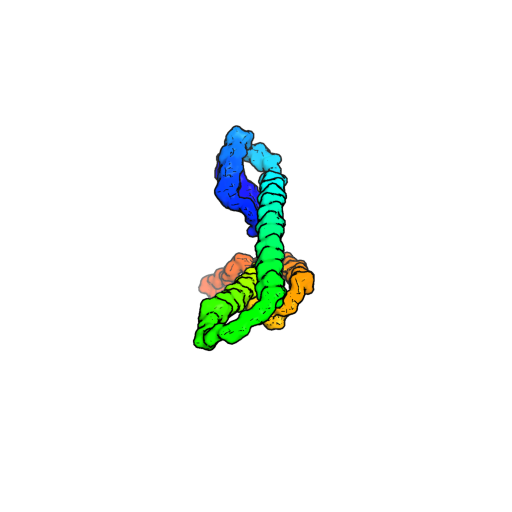87 LEU A N 1
ATOM 1477 C CA . LEU A 1 187 ? -10.949 -9.224 24.833 1.00 73.44 187 LEU A CA 1
ATOM 1478 C C . LEU A 1 187 ? -10.712 -8.235 23.688 1.00 73.44 187 LEU A C 1
ATOM 1480 O O . LEU A 1 187 ? -11.008 -8.526 22.531 1.00 73.44 187 LEU A O 1
ATOM 1484 N N . ASP A 1 188 ? -10.164 -7.067 24.016 1.00 69.06 188 ASP A N 1
ATOM 1485 C CA . ASP A 1 188 ? -9.719 -6.089 23.027 1.00 69.06 188 ASP A CA 1
ATOM 1486 C C . ASP A 1 188 ? -8.188 -6.041 22.994 1.00 69.06 188 ASP A C 1
ATOM 1488 O O . ASP A 1 188 ? -7.544 -5.565 23.928 1.00 69.06 188 ASP A O 1
ATOM 1492 N N . PHE A 1 189 ? -7.604 -6.559 21.914 1.00 66.69 189 PHE A N 1
ATOM 1493 C CA . PHE A 1 189 ? -6.154 -6.588 21.707 1.00 66.69 189 PHE A CA 1
ATOM 1494 C C . PHE A 1 189 ? -5.588 -5.259 21.187 1.00 66.69 189 PHE A C 1
ATOM 1496 O O . PHE A 1 189 ? -4.371 -5.122 21.075 1.00 66.69 189 PHE A O 1
ATOM 1503 N N . SER A 1 190 ? -6.449 -4.286 20.866 1.00 61.62 190 SER A N 1
ATOM 1504 C CA . SER A 1 190 ? -6.038 -2.956 20.398 1.00 61.62 190 SER A CA 1
ATOM 1505 C C . SER A 1 190 ? -5.702 -1.987 21.535 1.00 61.62 190 SER A C 1
ATOM 1507 O O . SER A 1 190 ? -5.080 -0.950 21.304 1.00 61.62 190 SER A O 1
ATOM 1509 N N . VAL A 1 191 ? -6.062 -2.337 22.771 1.00 56.69 191 VAL A N 1
ATOM 1510 C CA . VAL A 1 191 ? -5.767 -1.552 23.969 1.00 56.69 191 VAL A CA 1
ATOM 1511 C C . VAL A 1 191 ? -4.691 -2.304 24.757 1.00 56.69 191 VAL A C 1
ATOM 1513 O O . VAL A 1 191 ? -4.860 -3.504 24.991 1.00 56.69 191 VAL A O 1
ATOM 1516 N N . PRO A 1 192 ? -3.580 -1.659 25.178 1.00 51.16 192 PRO A N 1
ATOM 1517 C CA . PRO A 1 192 ? -2.643 -2.303 26.086 1.00 51.16 192 PRO A CA 1
ATOM 1518 C C . PRO A 1 192 ? -3.438 -2.822 27.271 1.00 51.16 192 PRO A C 1
ATOM 1520 O O . PRO A 1 192 ? -4.269 -2.078 27.797 1.00 51.16 192 PRO A O 1
ATOM 1523 N N . SER A 1 193 ? -3.217 -4.093 27.631 1.00 49.06 193 SER A N 1
ATOM 1524 C CA . SER A 1 193 ? -3.870 -4.736 28.767 1.00 49.06 193 SER A CA 1
ATOM 1525 C C . SER A 1 193 ? -3.932 -3.725 29.902 1.00 49.06 193 SER A C 1
ATOM 1527 O O . SER A 1 193 ? -2.910 -3.396 30.509 1.00 49.06 193 SER A O 1
ATOM 1529 N N . ARG A 1 194 ? -5.131 -3.198 30.178 1.00 49.12 194 ARG A N 1
ATOM 1530 C CA . ARG A 1 194 ? -5.409 -2.708 31.514 1.00 49.12 194 ARG A CA 1
ATOM 1531 C C . ARG A 1 194 ? -5.335 -3.981 32.327 1.00 49.12 194 ARG A C 1
ATOM 1533 O O . ARG A 1 194 ? -6.328 -4.703 32.418 1.00 49.12 194 ARG A O 1
ATOM 1540 N N . ALA A 1 195 ? -4.139 -4.294 32.832 1.00 47.88 195 ALA A N 1
ATOM 1541 C CA . ALA A 1 195 ? -4.009 -5.126 34.007 1.00 47.88 195 ALA A CA 1
ATOM 1542 C C . ALA A 1 195 ? -5.107 -4.601 34.921 1.00 47.88 195 ALA A C 1
ATOM 1544 O O . ALA A 1 195 ? -5.098 -3.411 35.247 1.00 47.88 195 ALA A O 1
ATOM 1545 N N . ARG A 1 196 ? -6.156 -5.414 35.121 1.00 49.81 196 ARG A N 1
ATOM 1546 C CA . ARG A 1 196 ? -7.279 -5.041 35.978 1.00 49.81 196 ARG A CA 1
ATOM 1547 C C . ARG A 1 196 ? -6.628 -4.463 37.212 1.00 49.81 196 ARG A C 1
ATOM 1549 O O . ARG A 1 196 ? -5.808 -5.179 37.785 1.00 49.81 196 ARG A O 1
ATOM 1556 N N . GLU A 1 197 ? -6.908 -3.192 37.506 1.00 45.66 197 GLU A N 1
ATOM 1557 C CA . GLU A 1 197 ? -6.325 -2.516 38.658 1.00 45.66 197 GLU A CA 1
ATOM 1558 C C . GLU A 1 197 ? -6.383 -3.511 39.805 1.00 45.66 197 GLU A C 1
ATOM 1560 O O . GLU A 1 197 ? -7.465 -4.003 40.150 1.00 45.66 197 GLU A O 1
ATOM 1565 N N . GLU A 1 198 ? -5.211 -3.919 40.292 1.00 45.38 198 GLU A N 1
ATOM 1566 C CA . GLU A 1 198 ? -5.153 -4.639 41.543 1.00 45.38 198 GLU A CA 1
ATOM 1567 C C . GLU A 1 198 ? -5.863 -3.714 42.522 1.00 45.38 198 GLU A C 1
ATOM 1569 O O . GLU A 1 198 ? -5.372 -2.633 42.851 1.00 45.38 198 GLU A O 1
ATOM 1574 N N . HIS A 1 199 ? -7.076 -4.090 42.937 1.00 50.09 199 HIS A N 1
ATOM 1575 C CA . HIS A 1 199 ? -7.653 -3.497 44.128 1.00 50.09 199 HIS A CA 1
ATOM 1576 C C . HIS A 1 199 ? -6.561 -3.582 45.198 1.00 50.09 199 HIS A C 1
ATOM 1578 O O . HIS A 1 199 ? -5.867 -4.600 45.242 1.00 50.09 199 HIS A O 1
ATOM 1584 N N . GLN A 1 200 ? -6.395 -2.532 46.010 1.00 51.81 200 GLN A N 1
ATOM 1585 C CA . GLN A 1 200 ? -5.283 -2.311 46.961 1.00 51.81 200 GLN A CA 1
ATOM 1586 C C . GLN A 1 200 ? -4.993 -3.474 47.945 1.00 51.81 200 GLN A C 1
ATOM 1588 O O . GLN A 1 200 ? -4.067 -3.406 48.747 1.00 51.81 200 GLN A O 1
ATOM 1593 N N . ASP A 1 201 ? -5.747 -4.562 47.840 1.00 56.47 201 ASP A N 1
ATOM 1594 C CA . ASP A 1 201 ? -5.673 -5.813 48.572 1.00 56.47 201 ASP A CA 1
ATOM 1595 C C . ASP A 1 201 ? -4.876 -6.911 47.816 1.00 56.47 201 ASP A C 1
ATOM 1597 O O . ASP A 1 201 ? -4.742 -8.027 48.326 1.00 56.47 201 ASP A O 1
ATOM 1601 N N . GLY A 1 202 ? -4.402 -6.647 46.586 1.00 56.53 202 GLY A N 1
ATOM 1602 C CA . GLY A 1 202 ? -3.594 -7.569 45.768 1.00 56.53 202 GLY A CA 1
ATOM 1603 C C . GLY A 1 202 ? -4.339 -8.818 45.272 1.00 56.53 202 GLY A C 1
ATOM 1604 O O . GLY A 1 202 ? -3.723 -9.852 45.016 1.00 56.53 202 GLY A O 1
ATOM 1605 N N . GLN A 1 203 ? -5.674 -8.779 45.189 1.00 54.34 203 GLN A N 1
ATOM 1606 C CA . GLN A 1 203 ? -6.495 -9.950 44.850 1.00 54.34 203 GLN A CA 1
ATOM 1607 C C . GLN A 1 203 ? -7.259 -9.777 43.543 1.00 54.34 203 GLN A C 1
ATOM 1609 O O . GLN A 1 203 ? -7.930 -8.773 43.309 1.00 54.34 203 GLN A O 1
ATOM 1614 N N . THR A 1 204 ? -7.229 -10.822 42.715 1.00 63.44 204 THR A N 1
ATOM 1615 C CA . THR A 1 204 ? -8.091 -10.917 41.537 1.00 63.44 204 THR A CA 1
ATOM 1616 C C . THR A 1 204 ? -9.559 -11.115 41.959 1.00 63.44 204 THR A C 1
ATOM 1618 O O . THR A 1 204 ? -9.831 -11.705 43.011 1.00 63.44 204 THR A O 1
ATOM 1621 N N . PRO A 1 205 ? -10.546 -10.689 41.144 1.00 64.31 205 PRO A N 1
ATOM 1622 C CA . PRO A 1 205 ? -11.973 -10.825 41.470 1.00 64.31 205 PRO A CA 1
ATOM 1623 C C . PRO A 1 205 ? -12.409 -12.264 41.790 1.00 64.31 205 PRO A C 1
ATOM 1625 O O . PRO A 1 205 ? -13.284 -12.485 42.625 1.00 64.31 205 PRO A O 1
ATOM 1628 N N . VAL A 1 206 ? -11.759 -13.246 41.158 1.00 69.25 206 VAL A N 1
ATOM 1629 C CA . VAL A 1 206 ? -12.005 -14.680 41.372 1.00 69.25 206 VAL A CA 1
ATOM 1630 C C . VAL A 1 206 ? -11.558 -15.111 42.772 1.00 69.25 206 VAL A C 1
ATOM 1632 O O . VAL A 1 206 ? -12.288 -15.819 43.462 1.00 69.25 206 VAL A O 1
ATOM 1635 N N . LEU A 1 207 ? -10.393 -14.640 43.230 1.00 69.00 207 LEU A N 1
ATOM 1636 C CA . LEU A 1 207 ? -9.888 -14.936 44.572 1.00 69.00 207 LEU A CA 1
ATOM 1637 C C . LEU A 1 207 ? -10.760 -14.298 45.654 1.00 69.00 207 LEU A C 1
ATOM 1639 O O . LEU A 1 207 ? -11.027 -14.941 46.666 1.00 69.00 207 LEU A O 1
ATOM 1643 N N . LYS A 1 208 ? -11.275 -13.086 45.416 1.00 70.69 208 LYS A N 1
ATOM 1644 C CA . LYS A 1 208 ? -12.209 -12.421 46.334 1.00 70.69 208 LYS A CA 1
ATOM 1645 C C . LYS A 1 208 ? -13.515 -13.208 46.489 1.00 70.69 208 LYS A C 1
ATOM 1647 O O . LYS A 1 208 ? -13.921 -13.490 47.615 1.00 70.69 208 LYS A O 1
ATOM 1652 N N . GLN A 1 209 ? -14.120 -13.644 45.381 1.00 73.56 209 GLN A N 1
ATOM 1653 C CA . GLN A 1 209 ? -15.325 -14.484 45.415 1.00 73.56 209 GLN A CA 1
ATOM 1654 C C . GLN A 1 209 ? -15.078 -15.833 46.104 1.00 73.56 209 GLN A C 1
ATOM 1656 O O . GLN A 1 209 ? -15.894 -16.263 46.921 1.00 73.56 209 GLN A O 1
ATOM 1661 N N . ALA A 1 210 ? -13.937 -16.478 45.840 1.00 73.94 210 ALA A N 1
ATOM 1662 C CA . ALA A 1 210 ? -13.559 -17.717 46.516 1.00 73.94 210 ALA A CA 1
ATOM 1663 C C . ALA A 1 210 ? -13.397 -17.511 48.034 1.00 73.94 210 ALA A C 1
ATOM 1665 O O . ALA A 1 210 ? -13.884 -18.318 48.826 1.00 73.94 210 ALA A O 1
ATOM 1666 N N . ARG A 1 211 ? -12.784 -16.400 48.461 1.00 72.44 211 ARG A N 1
ATOM 1667 C CA . ARG A 1 211 ? -12.604 -16.064 49.882 1.00 72.44 211 ARG A CA 1
ATOM 1668 C C . ARG A 1 211 ? -13.927 -15.768 50.583 1.00 72.44 211 ARG A C 1
ATOM 1670 O O . ARG A 1 211 ? -14.136 -16.219 51.706 1.00 72.44 211 ARG A O 1
ATOM 1677 N N . GLU A 1 212 ? -14.833 -15.050 49.926 1.00 78.00 212 GLU A N 1
ATOM 1678 C CA . GLU A 1 212 ? -16.172 -14.775 50.453 1.00 78.00 212 GLU A CA 1
ATOM 1679 C C . GLU A 1 212 ? -17.012 -16.051 50.591 1.00 78.00 212 GLU A C 1
ATOM 1681 O O . GLU A 1 212 ? -17.714 -16.214 51.591 1.00 78.00 212 GLU A O 1
ATOM 1686 N N . LEU A 1 213 ? -16.911 -16.983 49.639 1.00 78.62 213 LEU A N 1
ATOM 1687 C CA . LEU A 1 213 ? -17.559 -18.295 49.724 1.00 78.62 213 LEU A CA 1
ATOM 1688 C C . LEU A 1 213 ? -17.012 -19.127 50.889 1.00 78.62 213 LEU A C 1
ATOM 1690 O O . LEU A 1 213 ? -17.797 -19.674 51.663 1.00 78.62 213 LEU A O 1
ATOM 1694 N N . VAL A 1 214 ? -15.689 -19.160 51.066 1.00 77.56 214 VAL A N 1
ATOM 1695 C CA . VAL A 1 214 ? -15.040 -19.865 52.183 1.00 77.56 214 VAL A CA 1
ATOM 1696 C C . VAL A 1 214 ? -15.416 -19.240 53.531 1.00 77.56 214 VAL A C 1
ATOM 1698 O O . VAL A 1 214 ? -15.735 -19.962 54.474 1.00 77.56 214 VAL A O 1
ATOM 1701 N N . ASN A 1 215 ? -15.458 -17.910 53.633 1.00 76.62 215 ASN A N 1
ATOM 1702 C CA . ASN A 1 215 ? -15.869 -17.225 54.861 1.00 76.62 215 ASN A CA 1
ATOM 1703 C C . ASN A 1 215 ? -17.354 -17.452 55.184 1.00 76.62 215 ASN A C 1
ATOM 1705 O O . ASN A 1 215 ? -17.698 -17.686 56.342 1.00 76.62 215 ASN A O 1
ATOM 1709 N N . LYS A 1 216 ? -18.234 -17.461 54.174 1.00 78.19 216 LYS A N 1
ATOM 1710 C CA . LYS A 1 216 ? -19.654 -17.810 54.353 1.00 78.19 216 LYS A CA 1
ATOM 1711 C C . LYS A 1 216 ? -19.852 -19.269 54.759 1.00 78.19 216 LYS A C 1
ATOM 1713 O O . LYS A 1 216 ? -20.776 -19.560 55.512 1.00 78.19 216 LYS A O 1
ATOM 1718 N N . GLN A 1 217 ? -19.009 -20.184 54.279 1.00 67.81 217 GLN A N 1
ATOM 1719 C CA . GLN A 1 217 ? -19.036 -21.580 54.714 1.00 67.81 217 GLN A CA 1
ATOM 1720 C C . GLN A 1 217 ? -18.545 -21.733 56.158 1.00 67.81 217 GLN A C 1
ATOM 1722 O O . GLN A 1 217 ? -19.216 -22.406 56.935 1.00 67.81 217 GLN A O 1
ATOM 1727 N N . LYS A 1 218 ? -17.470 -21.038 56.554 1.00 67.50 218 LYS A N 1
ATOM 1728 C CA . LYS A 1 218 ? -16.985 -21.032 57.946 1.00 67.50 218 LYS A CA 1
ATOM 1729 C C . LYS A 1 218 ? -18.007 -20.464 58.935 1.00 67.50 218 LYS A C 1
ATOM 1731 O O . LYS A 1 218 ? -18.243 -21.058 59.978 1.00 67.50 218 LYS A O 1
ATOM 1736 N N . GLN A 1 219 ? -18.693 -19.379 58.574 1.00 59.78 219 GLN A N 1
ATOM 1737 C CA . GLN A 1 219 ? -19.766 -18.812 59.404 1.00 59.78 219 GLN A CA 1
ATOM 1738 C C . GLN A 1 219 ? -21.004 -19.715 59.517 1.00 59.78 219 GLN A C 1
ATOM 1740 O O . GLN A 1 219 ? -21.776 -19.576 60.462 1.00 59.78 219 GLN A O 1
ATOM 1745 N N . LYS A 1 220 ? -21.219 -20.627 58.559 1.00 56.78 220 LYS A N 1
ATOM 1746 C CA . LYS A 1 220 ? -22.290 -21.631 58.625 1.00 56.78 220 LYS A CA 1
ATOM 1747 C C . LYS A 1 220 ? -21.903 -22.878 59.419 1.00 56.78 220 LYS A C 1
ATOM 1749 O O . LYS A 1 220 ? -22.805 -23.570 59.862 1.00 56.78 220 LYS A O 1
ATOM 1754 N N . SER A 1 221 ? -20.613 -23.169 59.580 1.00 56.78 221 SER A N 1
ATOM 1755 C CA . SER A 1 221 ? -20.126 -24.289 60.399 1.00 56.78 221 SER A CA 1
ATOM 1756 C C . SER A 1 221 ? -19.923 -23.938 61.877 1.00 56.78 221 SER A C 1
ATOM 1758 O O . SER A 1 221 ? -19.700 -24.835 62.679 1.00 56.78 221 SER A O 1
ATOM 1760 N N . GLU A 1 222 ? -19.974 -22.651 62.235 1.00 51.81 222 GLU A N 1
ATOM 1761 C CA . GLU A 1 222 ? -19.863 -22.148 63.618 1.00 51.81 222 GLU A CA 1
ATOM 1762 C C . GLU A 1 222 ? -21.229 -21.785 64.249 1.00 51.81 222 GLU A C 1
ATOM 1764 O O . GLU A 1 222 ? -21.279 -21.179 65.319 1.00 51.81 222 GLU A O 1
ATOM 1769 N N . LYS A 1 223 ? -22.340 -22.160 63.602 1.00 45.00 223 LYS A N 1
ATOM 1770 C CA . LYS A 1 223 ? -23.702 -22.145 64.159 1.00 45.00 223 LYS A CA 1
ATOM 1771 C C . LYS A 1 223 ? -24.261 -23.558 64.187 1.00 45.00 223 LYS A C 1
ATOM 1773 O O . LYS A 1 223 ? -25.037 -23.834 65.124 1.00 45.00 223 LYS A O 1
#

Secondary structure (DSSP, 8-state):
-HHHHHHHHHHTS-TT----HHHHHHHHHHHTTT--SHHHHHT--HHHHHHHHHHHHHHHHHHHHHHHHHHHHHHHHHHHHHHHHHHHS-PPS-------HHHHHHHHHHHHHHHHHHHHHHHHHHHHHHHHHHHHTTTS-HHHHHHHHHTIIIIITTS-HHHHHHHHHHHHHHHHHHHHHHHHTT--TTS-------BTTTB-HHHHHHHHHHHHHHHHH--

Sequence (223 aa):
MKEKIFETLKGAREQNSQVSDRTLEGLAEQYSKLITTDEQLGNFDAKGVIENLQGNINFVLKTEADKLQAKHNEELKKLEEERKKLLERKPPEKQDDEPNLEVKSLKEQLEKLTTQMQDLQAGAVKEGRLAKLRQAYAGMPKGQLEAEEALYDSVYGNMNTDTFNAVIAQREAANKVFIEQAKANGLDFSVPSRAREEHQDGQTPVLKQARELVNKQKQKSEK

Mean predicted aligned error: 20.18 Å

pLDDT: mean 76.9, std 13.2, range [38.84, 92.62]

Foldseek 3Di:
DLVVQLVVLVVLDDPPQPQDSVNSSVVSVVCCVVDVDVVVVVVDPSNVVSVVVSVVVV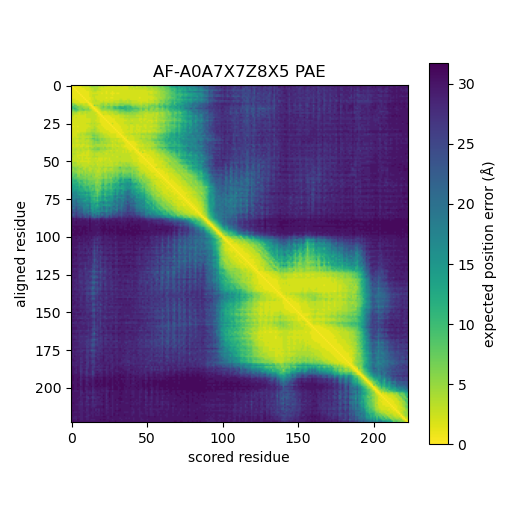VVVVVVVVVVVVVVVVVVVVVVVVVVVVVPPDDDDDDDDDPPVVVVVVVVVVVVVVVVVVVVVLVVVLVVLLVLLCVLCPQPAPVVNVVVNVCCVVPPSPDDPVVSVVVSVVSSVVNVVVCVVCVVVVHGNVDPPPPPPCPPVNDDPVVVVVVVVVVVVVVVVVD

Radius of gyration: 31.93 Å; Cα contacts (8 Å, |Δi|>4): 82; chains: 1; bounding box: 73×53×106 Å

Solvent-accessible surface area (backbone atoms only — not comparable to full-atom values): 12798 Å² total; per-residue (Å²): 93,37,67,61,45,30,51,47,42,54,70,48,49,58,97,84,56,86,74,48,71,70,57,43,49,55,48,14,56,59,44,37,77,75,37,84,47,71,70,54,52,72,70,49,64,44,45,64,56,50,53,53,51,46,52,52,53,51,52,52,52,49,54,50,49,54,52,51,52,51,51,52,53,51,51,50,51,52,52,52,51,51,52,47,56,60,68,69,47,74,80,77,79,86,76,78,97,68,82,64,59,64,64,52,48,51,50,53,49,49,52,51,50,52,50,50,51,50,51,51,50,53,47,53,51,50,52,56,49,51,52,52,52,52,57,34,42,63,68,49,52,65,71,61,48,54,54,53,60,70,39,30,77,83,65,55,62,82,47,56,71,66,61,46,51,53,52,47,54,53,46,26,55,53,43,50,54,51,49,53,52,33,46,76,71,71,48,63,61,80,48,80,79,73,68,71,76,64,48,98,81,76,51,56,74,67,57,52,53,52,50,52,52,52,51,55,50,52,63,61,73,76,109